Protein AF-H0ELC1-F1 (afdb_monomer_lite)

Sequence (250 aa):
MDPLQRGLLECSYRALENAGIPLENAAGTNTAVYVGSFSDDYKALFHKDPESAGQYSGSGVAPNMNANRISWALNLTGTSFNLDTACSSSLVALHLACRGLIAHDSKMSGDSRDWVKSGWQNASQRAQEQLIRDTYRGAGLTPDLTRYVEAHGTGTPVGDPIEAGALGAVFKEYRSEHEPLFIGSIKANVGHLEGASGIAGVIKSILILEKGIIPPNAGFERVNPNIDEKGLNLKVGRNRPERKDLKYLK

Radius of gyration: 20.33 Å; chains: 1; bounding box: 60×36×54 Å

Organism: Glarea lozoyensis (strain ATCC 74030 / MF5533) (NCBI:txid1104152)

Secondary structure (DSSP, 8-state):
--HHHHHHHHHHHHHHHHTT--HHHHTTS---EEEE----HHHHHHTT-GGG--TTHHHHH-THHHHHHHHHHTT--S-EEEE--GGGHHHHHHHHHHHHHHTT-TT----TTSS-----SS--HHHHHHHHHHHHHHHT--GGG--EEE------TTHHHHHHHHHHHHHGGG--SSSPEEEE-THHHH---GGGHHHHHHHHHHHHHHHTEEPPPTT--S--TT--TTTTTEEE--SS-EE---GGG-

pLDDT: mean 88.05, std 14.84, range [31.41, 98.12]

Foldseek 3Di:
DDPLLVVLLVVLVVVCVVVVHDLVNQAPEQDEFEAFDDDQVVVVVCVVCVVPDDPCNCLVRPQLNSFVVNCVVSNHDFHTGYDYPKLCRQVVSVVVNVVCVVVVHSHPPDPPVVVDPDPDDDLALVVLLVVVVVVCVVVVHALLLQQEDADPCQVDLRNVLSRLSSLLVRCVVNAALVRAREYEYCCLPVNRPIRCRVVVSVVLVVVCLVVQKDAARPPDDDDNPSHPCRSSSYHYGHDDIDRHCSVPPD

InterPro domains:
  IPR014030 Beta-ketoacyl synthase-like, N-terminal domain [PF00109] (1-108)
  IPR014031 Beta-ketoacyl synthase, C-terminal domain [PF02801] (117-220)
  IPR016039 Thiolase-like [G3DSA:3.40.47.10] (1-108)
  IPR016039 Thiolase-like [G3DSA:3.40.47.10] (110-248)
  IPR016039 Thiolase-like [SSF53901] (1-105)
  IPR016039 Thiolase-like [SSF53901] (112-241)
  IPR018201 Beta-ketoacyl synthase, active site [PS00606] (78-94)
  IPR020841 Polyketide synthase, beta-ketoacyl synthase domain [PS52004] (1-250)
  IPR020841 Polyketide synthase, beta-ketoacyl synthase domain [SM00825] (1-248)
  IPR050091 Polyketide and Nonribosomal Peptide Biosynthesis Enzymes [PTHR43775] (124-236)

Structure (mmCIF, N/CA/C/O backbone):
data_AF-H0ELC1-F1
#
_entry.id   AF-H0ELC1-F1
#
loop_
_atom_site.group_PDB
_atom_site.id
_atom_site.type_symbol
_atom_site.label_atom_id
_atom_site.label_alt_id
_atom_site.label_comp_id
_atom_site.label_asym_id
_atom_site.label_entity_id
_atom_site.label_seq_id
_atom_site.pdbx_PDB_ins_code
_atom_site.Cartn_x
_atom_site.Cartn_y
_atom_site.Cartn_z
_atom_site.occupancy
_atom_site.B_iso_or_equiv
_atom_site.auth_seq_id
_atom_site.auth_comp_id
_atom_site.auth_asym_id
_atom_site.auth_atom_id
_atom_site.pdbx_PDB_model_num
ATOM 1 N N . MET A 1 1 ? 25.075 -7.092 -10.858 1.00 89.31 1 MET A N 1
ATOM 2 C CA . MET A 1 1 ? 23.672 -6.660 -11.037 1.00 89.31 1 MET A CA 1
ATOM 3 C C . MET A 1 1 ? 23.031 -6.652 -9.671 1.00 89.31 1 MET A C 1
ATOM 5 O O . MET A 1 1 ? 23.144 -7.650 -8.960 1.00 89.31 1 MET A O 1
ATOM 9 N N . ASP A 1 2 ? 22.406 -5.538 -9.324 1.00 92.25 2 ASP A N 1
ATOM 10 C CA . ASP A 1 2 ? 21.705 -5.337 -8.068 1.00 92.25 2 ASP A CA 1
ATOM 11 C C . ASP A 1 2 ? 20.721 -6.497 -7.811 1.00 92.25 2 ASP A C 1
ATOM 13 O O . ASP A 1 2 ? 19.963 -6.871 -8.717 1.00 92.25 2 ASP A O 1
ATOM 17 N N . PRO A 1 3 ? 20.760 -7.141 -6.628 1.00 93.50 3 PRO A N 1
ATOM 18 C CA . PRO A 1 3 ? 19.738 -8.099 -6.216 1.00 93.50 3 PRO A CA 1
ATOM 19 C C . PRO A 1 3 ? 18.297 -7.602 -6.416 1.00 93.50 3 PRO A C 1
ATOM 21 O O . PRO A 1 3 ? 17.457 -8.397 -6.836 1.00 93.50 3 PRO A O 1
ATOM 24 N N . LEU A 1 4 ? 18.021 -6.310 -6.205 1.00 93.50 4 LEU A N 1
ATOM 25 C CA . LEU A 1 4 ? 16.705 -5.707 -6.425 1.00 93.50 4 LEU A CA 1
ATOM 26 C C . LEU A 1 4 ? 16.254 -5.857 -7.883 1.00 93.50 4 LEU A C 1
ATOM 28 O O . LEU A 1 4 ? 15.144 -6.314 -8.136 1.00 93.50 4 LEU A O 1
ATOM 32 N N . GLN A 1 5 ? 17.129 -5.552 -8.846 1.00 95.06 5 GLN A N 1
ATOM 33 C CA . GLN A 1 5 ? 16.821 -5.683 -10.277 1.00 95.06 5 GLN A CA 1
ATOM 34 C C . GLN A 1 5 ? 16.493 -7.131 -10.662 1.00 95.06 5 GLN A C 1
ATOM 36 O O . GLN A 1 5 ? 15.598 -7.370 -11.470 1.00 95.06 5 GLN A O 1
ATOM 41 N N . ARG A 1 6 ? 17.194 -8.107 -10.070 1.00 95.94 6 ARG A N 1
ATOM 42 C CA . ARG A 1 6 ? 16.933 -9.538 -10.299 1.00 95.94 6 ARG A CA 1
ATOM 43 C C . ARG A 1 6 ? 15.585 -9.964 -9.725 1.00 95.94 6 ARG A C 1
ATOM 45 O O . ARG A 1 6 ? 14.806 -10.596 -10.431 1.00 95.94 6 ARG A O 1
ATOM 52 N N . GLY A 1 7 ? 15.302 -9.571 -8.482 1.00 96.12 7 GLY A N 1
ATOM 53 C CA . GLY A 1 7 ? 14.025 -9.861 -7.830 1.00 96.12 7 GLY A CA 1
ATOM 54 C C . GLY A 1 7 ? 12.844 -9.223 -8.560 1.00 96.12 7 GLY A C 1
ATOM 55 O O . GLY A 1 7 ? 11.816 -9.865 -8.736 1.00 96.12 7 GLY A O 1
ATOM 56 N N . LEU A 1 8 ? 13.004 -7.994 -9.053 1.00 96.44 8 LEU A N 1
ATOM 57 C CA . LEU A 1 8 ? 11.991 -7.308 -9.854 1.00 96.44 8 LEU A CA 1
ATOM 58 C C . LEU A 1 8 ? 11.675 -8.056 -11.155 1.00 96.44 8 LEU A C 1
ATOM 60 O O . LEU A 1 8 ? 10.504 -8.273 -11.444 1.00 96.44 8 LEU A O 1
ATOM 64 N N . LEU A 1 9 ? 12.689 -8.509 -11.898 1.00 97.69 9 LEU A N 1
ATOM 65 C CA . LEU A 1 9 ? 12.486 -9.303 -13.116 1.00 97.69 9 LEU A CA 1
ATOM 66 C C . LEU A 1 9 ? 11.704 -10.594 -12.840 1.00 97.69 9 LEU A C 1
ATOM 68 O O . LEU A 1 9 ? 10.732 -10.892 -13.535 1.00 97.69 9 LEU A O 1
ATOM 72 N N . GLU A 1 10 ? 12.103 -11.338 -11.809 1.00 98.06 10 GLU A N 1
ATOM 73 C CA . GLU A 1 10 ? 11.443 -12.586 -11.423 1.00 98.06 10 GLU A CA 1
ATOM 74 C C . GLU A 1 10 ? 9.999 -12.349 -10.956 1.00 98.06 10 GLU A C 1
ATOM 76 O O . GLU A 1 10 ? 9.078 -13.045 -11.389 1.00 98.06 10 GLU A O 1
ATOM 81 N N . CYS A 1 11 ? 9.776 -11.335 -10.117 1.00 97.31 11 CYS A N 1
ATOM 82 C CA . CYS A 1 11 ? 8.448 -10.977 -9.630 1.00 97.31 11 CYS A CA 1
ATOM 83 C C . CYS A 1 11 ? 7.530 -10.488 -10.755 1.00 97.31 11 CYS A C 1
ATOM 85 O O . CYS A 1 11 ? 6.363 -10.870 -10.777 1.00 97.31 11 CYS A O 1
ATOM 87 N N . SER A 1 12 ? 8.029 -9.684 -11.698 1.00 97.25 12 SER A N 1
ATOM 88 C CA . SER A 1 12 ? 7.241 -9.215 -12.844 1.00 97.25 12 SER A CA 1
ATOM 89 C C . SER A 1 12 ? 6.829 -10.361 -13.764 1.00 97.25 12 SER A C 1
ATOM 91 O O . SER A 1 12 ? 5.672 -10.413 -14.175 1.00 97.25 12 SER A O 1
ATOM 93 N N . TYR A 1 13 ? 7.733 -11.308 -14.032 1.00 97.12 13 TYR A N 1
ATOM 94 C CA . TYR A 1 13 ? 7.398 -12.522 -14.779 1.00 97.12 13 TYR A CA 1
ATOM 95 C C . TYR A 1 13 ? 6.291 -13.318 -14.072 1.00 97.12 13 TYR A C 1
ATOM 97 O O . TYR A 1 13 ? 5.243 -13.586 -14.659 1.00 97.12 13 TYR A O 1
ATOM 105 N N . ARG A 1 14 ? 6.475 -13.618 -12.777 1.00 97.75 14 ARG A N 1
ATOM 106 C CA . ARG A 1 14 ? 5.489 -14.367 -11.980 1.00 97.75 14 ARG A CA 1
ATOM 107 C C . ARG A 1 14 ? 4.152 -13.635 -11.864 1.00 97.75 14 ARG A C 1
ATOM 109 O O . ARG A 1 14 ? 3.115 -14.277 -11.760 1.00 97.75 14 ARG A O 1
ATOM 116 N N . ALA A 1 15 ? 4.154 -12.302 -11.861 1.00 96.69 15 ALA A N 1
ATOM 117 C CA . ALA A 1 15 ? 2.928 -11.512 -11.827 1.00 96.69 15 ALA A CA 1
ATOM 118 C C . ALA A 1 15 ? 2.102 -11.685 -13.112 1.00 96.69 15 ALA A C 1
ATOM 120 O O . ALA A 1 15 ? 0.889 -11.862 -13.017 1.00 96.69 15 ALA A O 1
ATOM 121 N N . LEU A 1 16 ? 2.742 -11.692 -14.288 1.00 96.19 16 LEU A N 1
ATOM 122 C CA . LEU A 1 16 ? 2.062 -11.983 -15.557 1.00 96.19 16 LEU A CA 1
ATOM 123 C C . LEU A 1 16 ? 1.555 -13.429 -15.609 1.00 96.19 16 LEU A C 1
ATOM 125 O O . LEU A 1 16 ? 0.409 -13.660 -15.992 1.00 96.19 16 LEU A O 1
ATOM 129 N N . GLU A 1 17 ? 2.369 -14.383 -15.152 1.00 96.94 17 GLU A N 1
ATOM 130 C CA . GLU A 1 17 ? 1.989 -15.797 -15.075 1.00 96.94 17 GLU A CA 1
ATOM 131 C C . GLU A 1 17 ? 0.769 -16.008 -14.163 1.00 96.94 17 GLU A C 1
ATOM 133 O O . GLU A 1 17 ? -0.218 -16.614 -14.578 1.00 96.94 17 GLU A O 1
ATOM 138 N N . ASN A 1 18 ? 0.776 -15.425 -12.958 1.00 96.94 18 ASN A N 1
ATOM 139 C CA . ASN A 1 18 ? -0.355 -15.477 -12.025 1.00 96.94 18 ASN A CA 1
ATOM 140 C C . ASN A 1 18 ? -1.612 -14.780 -12.570 1.00 96.94 18 ASN A C 1
ATOM 142 O O . ASN A 1 18 ? -2.725 -15.163 -12.212 1.00 96.94 18 ASN A O 1
ATOM 146 N N . ALA A 1 19 ? -1.451 -13.769 -13.429 1.00 97.00 19 ALA A N 1
ATOM 147 C CA . ALA A 1 19 ? -2.559 -13.115 -14.121 1.00 97.00 19 ALA A CA 1
ATOM 148 C C . ALA A 1 19 ? -3.088 -13.928 -15.320 1.00 97.00 19 ALA A C 1
ATOM 150 O O . ALA A 1 19 ? -4.080 -13.532 -15.930 1.00 97.00 19 ALA A O 1
ATOM 151 N N . GLY A 1 20 ? -2.441 -15.046 -15.674 1.00 97.31 20 GLY A N 1
ATOM 152 C CA . GLY A 1 20 ? -2.786 -15.846 -16.847 1.00 97.31 20 GLY A CA 1
ATOM 153 C C . GLY A 1 20 ? -2.499 -15.129 -18.169 1.00 97.31 20 GLY A C 1
ATOM 154 O O . GLY A 1 20 ? -3.185 -15.390 -19.155 1.00 97.31 20 GLY A O 1
ATOM 155 N N . ILE A 1 21 ? -1.528 -14.208 -18.191 1.00 96.94 21 ILE A N 1
ATOM 156 C CA . ILE A 1 21 ? -1.139 -13.433 -19.376 1.00 96.94 21 ILE A CA 1
ATOM 157 C C . ILE A 1 21 ? 0.119 -14.070 -19.987 1.00 96.94 21 ILE A C 1
ATOM 159 O O . ILE A 1 21 ? 1.198 -13.950 -19.402 1.00 96.94 21 ILE A O 1
ATOM 163 N N . PRO A 1 22 ? 0.019 -14.719 -21.164 1.00 95.38 22 PRO A N 1
ATOM 164 C CA . PRO A 1 22 ? 1.186 -15.231 -21.875 1.00 95.38 22 PRO A CA 1
ATOM 165 C C . PRO A 1 22 ? 2.152 -14.103 -22.254 1.00 95.38 22 PRO A C 1
ATOM 167 O O . PRO A 1 22 ? 1.721 -12.996 -22.594 1.00 95.38 22 PRO A O 1
ATOM 170 N N . LEU A 1 23 ? 3.460 -14.370 -22.229 1.00 93.62 23 LEU A N 1
ATOM 171 C CA . LEU A 1 23 ? 4.471 -13.344 -22.510 1.00 93.62 23 LEU A CA 1
ATOM 172 C C . LEU A 1 23 ? 4.349 -12.777 -23.927 1.00 93.62 23 LEU A C 1
ATOM 174 O O . LEU A 1 23 ? 4.535 -11.579 -24.127 1.00 93.62 23 LEU A O 1
ATOM 178 N N . GLU A 1 24 ? 3.987 -13.612 -24.897 1.00 95.25 24 GLU A N 1
ATOM 179 C CA . GLU A 1 24 ? 3.732 -13.214 -26.280 1.00 95.25 24 GLU A CA 1
ATOM 180 C C . GLU A 1 24 ? 2.587 -12.200 -26.409 1.00 95.25 24 GLU A C 1
ATOM 182 O O . GLU A 1 24 ? 2.615 -11.371 -27.315 1.00 95.25 24 GLU A O 1
ATOM 187 N N . ASN A 1 25 ? 1.625 -12.215 -25.478 1.00 95.44 25 ASN A N 1
ATOM 188 C CA . ASN A 1 25 ? 0.515 -11.264 -25.455 1.00 95.44 25 ASN A CA 1
ATOM 189 C C . ASN A 1 25 ? 0.901 -9.941 -24.784 1.00 95.44 25 ASN A C 1
ATOM 191 O O . ASN A 1 25 ? 0.278 -8.919 -25.057 1.00 95.44 25 ASN A O 1
ATOM 195 N N . ALA A 1 26 ? 1.896 -9.951 -23.894 1.00 94.19 26 ALA A N 1
ATOM 196 C CA . ALA A 1 26 ? 2.419 -8.741 -23.263 1.00 94.19 26 ALA A CA 1
ATOM 197 C C . ALA A 1 26 ? 3.464 -8.040 -24.149 1.00 94.19 26 ALA A C 1
ATOM 199 O O . ALA A 1 26 ? 3.550 -6.809 -24.163 1.00 94.19 26 ALA A O 1
ATOM 200 N N . ALA A 1 27 ? 4.241 -8.808 -24.912 1.00 96.81 27 ALA A N 1
ATOM 201 C CA . ALA A 1 27 ? 5.295 -8.298 -25.774 1.00 96.81 27 ALA A CA 1
ATOM 202 C C . ALA A 1 27 ? 4.757 -7.341 -26.857 1.00 96.81 27 ALA A C 1
ATOM 204 O O . ALA A 1 27 ? 3.758 -7.598 -27.521 1.00 96.81 27 ALA A O 1
ATOM 205 N N . GLY A 1 28 ? 5.440 -6.216 -27.051 1.00 96.12 28 GLY A N 1
ATOM 206 C CA . GLY A 1 28 ? 5.090 -5.160 -28.002 1.00 96.12 28 GLY A CA 1
ATOM 207 C C . GLY A 1 28 ? 3.923 -4.268 -27.568 1.00 96.12 28 GLY A C 1
ATOM 208 O O . GLY A 1 28 ? 3.624 -3.287 -28.248 1.00 96.12 28 GLY A O 1
ATOM 209 N N . THR A 1 29 ? 3.265 -4.561 -26.444 1.00 95.88 29 THR A N 1
ATOM 210 C CA . THR A 1 29 ? 2.123 -3.768 -25.971 1.00 95.88 29 THR A CA 1
ATOM 211 C C . THR A 1 29 ? 2.557 -2.449 -25.336 1.00 95.88 29 THR A C 1
ATOM 213 O O . THR A 1 29 ? 3.685 -2.298 -24.854 1.00 95.88 29 THR A O 1
ATOM 216 N N . ASN A 1 30 ? 1.635 -1.484 -25.278 1.00 94.19 30 ASN A N 1
ATOM 217 C CA . ASN A 1 30 ? 1.808 -0.210 -24.567 1.00 94.19 30 ASN A CA 1
ATOM 218 C C . ASN A 1 30 ? 1.622 -0.372 -23.041 1.00 94.19 30 ASN A C 1
ATOM 220 O O . ASN A 1 30 ? 0.892 0.388 -22.398 1.00 94.19 30 ASN A O 1
ATOM 224 N N . THR A 1 31 ? 2.240 -1.404 -22.467 1.00 95.25 31 THR A N 1
ATOM 225 C CA . THR A 1 31 ? 2.234 -1.663 -21.025 1.00 95.25 31 THR A CA 1
ATOM 226 C C . THR A 1 31 ? 3.311 -0.815 -20.360 1.00 95.25 31 THR A C 1
ATOM 228 O O . THR A 1 31 ? 4.471 -0.852 -20.768 1.00 95.25 31 THR A O 1
ATOM 231 N N . ALA A 1 32 ? 2.924 -0.035 -19.354 1.00 95.62 32 ALA A N 1
ATOM 232 C CA . ALA A 1 32 ? 3.837 0.790 -18.571 1.00 95.62 32 ALA A CA 1
ATOM 233 C C . ALA A 1 32 ? 4.382 0.033 -17.347 1.00 95.62 32 ALA A C 1
ATOM 235 O O . ALA A 1 32 ? 3.706 -0.824 -16.777 1.00 95.62 32 ALA A O 1
ATOM 236 N N . VAL A 1 33 ? 5.594 0.387 -16.921 1.00 96.81 33 VAL A N 1
ATOM 237 C CA . VAL A 1 33 ? 6.288 -0.156 -15.752 1.00 96.81 33 VAL A CA 1
ATOM 238 C C . VAL A 1 33 ? 6.625 0.978 -14.786 1.00 96.81 33 VAL A C 1
ATOM 240 O O . VAL A 1 33 ? 7.450 1.848 -15.071 1.00 96.81 33 VAL A O 1
ATOM 243 N N . TYR A 1 34 ? 6.010 0.927 -13.608 1.00 96.06 34 TYR A N 1
ATOM 244 C CA . TYR A 1 34 ? 6.216 1.875 -12.518 1.00 96.06 34 TYR A CA 1
ATOM 245 C C . TYR A 1 34 ? 6.851 1.150 -11.334 1.00 96.06 34 TYR A C 1
ATOM 247 O O . TYR A 1 34 ? 6.219 0.281 -10.733 1.00 96.06 34 TYR A O 1
ATOM 255 N N . VAL A 1 35 ? 8.092 1.499 -10.988 1.00 95.94 35 VAL A N 1
ATOM 256 C CA . VAL A 1 35 ? 8.792 0.900 -9.841 1.00 95.94 35 VAL A CA 1
ATOM 257 C C . VAL A 1 35 ? 8.997 1.946 -8.754 1.00 95.94 35 VAL A C 1
ATOM 259 O O . VAL A 1 35 ? 9.608 2.984 -8.986 1.00 95.94 35 VAL A O 1
ATOM 262 N N . GLY A 1 36 ? 8.489 1.657 -7.557 1.00 94.06 36 GLY A N 1
ATOM 263 C CA . GLY A 1 36 ? 8.787 2.420 -6.350 1.00 94.06 36 GLY A CA 1
ATOM 264 C C . GLY A 1 36 ? 9.876 1.731 -5.535 1.00 94.06 36 GLY A C 1
ATOM 265 O O . GLY A 1 36 ? 9.623 0.672 -4.962 1.00 94.06 36 GLY A O 1
ATOM 266 N N . SER A 1 37 ? 11.062 2.329 -5.455 1.00 89.12 37 SER A N 1
ATOM 267 C CA . SER A 1 37 ? 12.198 1.799 -4.690 1.00 89.12 37 SER A CA 1
ATOM 268 C C . SER A 1 37 ? 12.958 2.931 -4.004 1.00 89.12 37 SER A C 1
ATOM 270 O O . SER A 1 37 ? 13.098 4.002 -4.581 1.00 89.12 37 SER A O 1
ATOM 272 N N . PHE A 1 38 ? 13.478 2.672 -2.806 1.00 78.50 38 PHE A N 1
ATOM 273 C CA . PHE A 1 38 ? 14.107 3.688 -1.947 1.00 78.50 38 PHE A CA 1
ATOM 274 C C . PHE A 1 38 ? 15.485 3.254 -1.392 1.00 78.50 38 PHE A C 1
ATOM 276 O O . PHE A 1 38 ? 16.103 3.974 -0.620 1.00 78.50 38 PHE A O 1
ATOM 283 N N . SER A 1 39 ? 16.023 2.105 -1.807 1.00 76.62 39 SER A N 1
ATOM 284 C CA . SER A 1 39 ? 17.306 1.594 -1.309 1.00 76.62 39 SER A CA 1
ATOM 285 C C . SER A 1 39 ? 18.394 1.580 -2.385 1.00 76.62 39 SER A C 1
ATOM 287 O O . SER A 1 39 ? 18.148 1.193 -3.525 1.00 76.62 39 SER A O 1
ATOM 289 N N . ASP A 1 40 ? 19.608 1.979 -1.990 1.00 81.19 40 ASP A N 1
ATOM 290 C CA . ASP A 1 40 ? 20.810 2.077 -2.840 1.00 81.19 40 ASP A CA 1
ATOM 291 C C . ASP A 1 40 ? 22.015 1.327 -2.207 1.00 81.19 40 ASP A C 1
ATOM 293 O O . ASP A 1 40 ? 23.176 1.551 -2.558 1.00 81.19 40 ASP A O 1
ATOM 297 N N . ASP A 1 41 ? 21.771 0.409 -1.263 1.00 86.06 41 ASP A N 1
ATOM 298 C CA . ASP A 1 41 ? 22.825 -0.255 -0.473 1.00 86.06 41 ASP A CA 1
ATOM 299 C C . ASP A 1 41 ? 23.834 -1.016 -1.335 1.00 86.06 41 ASP A C 1
ATOM 301 O O . ASP A 1 41 ? 25.045 -0.960 -1.102 1.00 86.06 41 ASP A O 1
ATOM 305 N N . TYR A 1 42 ? 23.356 -1.711 -2.369 1.00 88.81 42 TYR A N 1
ATOM 306 C CA . TYR A 1 42 ? 24.230 -2.462 -3.265 1.00 88.81 42 TYR A CA 1
ATOM 307 C C . TYR A 1 42 ? 25.148 -1.532 -4.067 1.00 88.81 42 TYR A C 1
ATOM 309 O O . TYR A 1 42 ? 26.323 -1.841 -4.267 1.00 88.81 42 TYR A O 1
ATOM 317 N N . LYS A 1 43 ? 24.650 -0.354 -4.458 1.00 86.62 43 LYS A N 1
ATOM 318 C CA . LYS A 1 43 ? 25.452 0.700 -5.084 1.00 86.62 43 LYS A CA 1
ATOM 319 C C . LYS A 1 43 ? 26.494 1.256 -4.109 1.00 86.62 43 LYS A C 1
ATOM 321 O O . LYS A 1 43 ? 27.647 1.435 -4.494 1.00 86.62 43 LYS A O 1
ATOM 326 N N . ALA A 1 44 ? 26.128 1.477 -2.846 1.00 86.94 44 ALA A N 1
ATOM 327 C CA . ALA A 1 44 ? 27.065 1.929 -1.817 1.00 86.94 44 ALA A CA 1
ATOM 328 C C . ALA A 1 44 ? 28.184 0.905 -1.554 1.00 86.94 44 ALA A C 1
ATOM 330 O O . ALA A 1 44 ? 29.348 1.287 -1.434 1.00 86.94 44 ALA A O 1
ATOM 331 N N . LEU A 1 45 ? 27.858 -0.391 -1.509 1.00 86.25 45 LEU A N 1
ATOM 332 C CA . LEU A 1 45 ? 28.848 -1.470 -1.415 1.00 86.25 45 LEU A CA 1
ATOM 333 C C . LEU A 1 45 ? 29.753 -1.513 -2.644 1.00 86.25 45 LEU A C 1
ATOM 335 O O . LEU A 1 45 ? 30.967 -1.624 -2.505 1.00 86.25 45 LEU A O 1
ATOM 339 N N . PHE A 1 46 ? 29.169 -1.373 -3.830 1.00 80.81 46 PHE A N 1
ATOM 340 C CA . PHE A 1 46 ? 29.900 -1.359 -5.087 1.00 80.81 46 PHE A CA 1
ATOM 341 C C . PHE A 1 46 ? 30.920 -0.205 -5.158 1.00 80.81 46 PHE A C 1
ATOM 343 O O . PHE A 1 46 ? 32.045 -0.395 -5.607 1.00 80.81 46 PHE A O 1
ATOM 350 N N . HIS A 1 47 ? 30.582 0.977 -4.634 1.00 82.44 47 HIS A N 1
ATOM 351 C CA . HIS A 1 47 ? 31.509 2.112 -4.575 1.00 82.44 47 HIS A CA 1
ATOM 352 C C . HIS A 1 47 ? 32.688 1.933 -3.604 1.00 82.44 47 HIS A C 1
ATOM 354 O O . HIS A 1 47 ? 33.640 2.709 -3.683 1.00 82.44 47 HIS A O 1
ATOM 360 N N . LYS A 1 48 ? 32.661 0.939 -2.705 1.00 84.94 48 LYS A N 1
ATOM 361 C CA . LYS A 1 48 ? 33.794 0.650 -1.806 1.00 84.94 48 LYS A CA 1
ATOM 362 C C . LYS A 1 48 ? 34.952 -0.067 -2.500 1.00 84.94 48 LYS A C 1
ATOM 364 O O . LYS A 1 48 ? 36.052 -0.048 -1.960 1.00 84.94 48 LYS A O 1
ATOM 369 N N . ASP A 1 49 ? 34.722 -0.653 -3.672 1.00 82.25 49 ASP A N 1
ATOM 370 C CA . ASP A 1 49 ? 35.757 -1.287 -4.492 1.00 82.25 49 ASP A CA 1
ATOM 371 C C . ASP A 1 49 ? 35.628 -0.825 -5.958 1.00 82.25 49 ASP A C 1
ATOM 373 O O . ASP A 1 49 ? 35.097 -1.547 -6.806 1.00 82.25 49 ASP A O 1
ATOM 377 N N . PRO A 1 50 ? 36.071 0.406 -6.282 1.00 70.06 50 PRO A N 1
ATOM 378 C CA . PRO A 1 50 ? 35.944 0.962 -7.628 1.00 70.06 50 PRO A CA 1
ATOM 379 C C . PRO A 1 50 ? 36.750 0.196 -8.681 1.00 70.06 50 PRO A C 1
ATOM 381 O O . PRO A 1 50 ? 36.403 0.240 -9.859 1.00 70.06 50 PRO A O 1
ATOM 384 N N . GLU A 1 51 ? 37.816 -0.500 -8.280 1.00 75.12 51 GLU A N 1
ATOM 385 C CA . GLU A 1 51 ? 38.667 -1.271 -9.193 1.00 75.12 51 GLU A CA 1
ATOM 386 C C . GLU A 1 51 ? 37.973 -2.553 -9.675 1.00 75.12 51 GLU A C 1
ATOM 388 O O . GLU A 1 51 ? 38.234 -3.022 -10.783 1.00 75.12 51 GLU A O 1
ATOM 393 N N . SER A 1 52 ? 36.998 -3.060 -8.913 1.00 70.94 52 SER A N 1
ATOM 394 C CA . SER A 1 52 ? 36.108 -4.148 -9.339 1.00 70.94 52 SER A CA 1
ATOM 395 C C . SER A 1 52 ? 35.059 -3.733 -10.389 1.00 70.94 52 SER A C 1
ATOM 397 O O . SER A 1 52 ? 34.252 -4.558 -10.841 1.00 70.94 52 SER A O 1
ATOM 399 N N . ALA A 1 53 ? 35.042 -2.461 -10.812 1.00 73.50 53 ALA A N 1
ATOM 400 C CA . ALA A 1 53 ? 34.033 -1.941 -11.720 1.00 73.50 53 ALA A CA 1
ATOM 401 C C . ALA A 1 53 ? 34.228 -2.378 -13.180 1.00 73.50 53 ALA A C 1
ATOM 403 O O . ALA A 1 53 ? 34.883 -1.716 -13.980 1.00 73.50 53 ALA A O 1
ATOM 404 N N . GLY A 1 54 ? 33.576 -3.481 -13.552 1.00 78.88 54 GLY A N 1
ATOM 405 C CA . GLY A 1 54 ? 33.497 -3.950 -14.936 1.00 78.88 54 GLY A CA 1
ATOM 406 C C . GLY A 1 54 ? 32.522 -3.170 -15.835 1.00 78.88 54 GLY A C 1
ATOM 407 O O . GLY A 1 54 ? 31.765 -2.300 -15.404 1.00 78.88 54 GLY A O 1
ATOM 408 N N . GLN A 1 55 ? 32.475 -3.558 -17.114 1.00 85.62 55 GLN A N 1
ATOM 409 C CA . GLN A 1 55 ? 31.655 -2.930 -18.166 1.00 85.62 55 GLN A CA 1
ATOM 410 C C . GLN A 1 55 ? 30.157 -2.807 -17.821 1.00 85.62 55 GLN A C 1
ATOM 412 O O . GLN A 1 55 ? 29.495 -1.854 -18.227 1.00 85.62 55 GLN A O 1
ATOM 417 N N . TYR A 1 56 ? 29.601 -3.759 -17.068 1.00 86.50 56 TYR A N 1
ATOM 418 C CA . TYR A 1 56 ? 28.169 -3.792 -16.749 1.00 86.50 56 TYR A CA 1
ATOM 419 C C . TYR A 1 56 ? 27.786 -2.999 -15.504 1.00 86.50 56 TYR A C 1
ATOM 421 O O . TYR A 1 56 ? 26.593 -2.870 -15.220 1.00 86.50 56 TYR A O 1
ATOM 429 N N . SER A 1 57 ? 28.759 -2.459 -14.775 1.00 85.31 57 SER A N 1
ATOM 430 C CA . SER A 1 57 ? 28.548 -1.881 -13.452 1.00 85.31 57 SER A CA 1
ATOM 431 C C . SER A 1 57 ? 27.586 -0.703 -13.444 1.00 85.31 57 SER A C 1
ATOM 433 O O . SER A 1 57 ? 26.684 -0.681 -12.612 1.00 85.31 57 SER A O 1
ATOM 435 N N . GLY A 1 58 ? 27.675 0.200 -14.427 1.00 85.62 58 GLY A N 1
ATOM 436 C CA . GLY A 1 58 ? 26.743 1.327 -14.546 1.00 85.62 58 GLY A CA 1
ATOM 437 C C . GLY A 1 58 ? 25.289 0.858 -14.645 1.00 85.62 58 GLY A C 1
ATOM 438 O O . GLY A 1 58 ? 24.456 1.192 -13.809 1.00 85.62 58 GLY A O 1
ATOM 439 N N . SER A 1 59 ? 24.994 -0.020 -15.607 1.00 90.31 59 SER A N 1
ATOM 440 C CA . SER A 1 59 ? 23.651 -0.603 -15.751 1.00 90.31 59 SER A CA 1
ATOM 441 C C . SER A 1 59 ? 23.268 -1.537 -14.594 1.00 90.31 59 SER A C 1
ATOM 443 O O . SER A 1 59 ? 22.096 -1.847 -14.392 1.00 90.31 59 SER A O 1
ATOM 445 N N . GLY A 1 60 ? 24.256 -2.056 -13.870 1.00 90.50 60 GLY A N 1
ATOM 446 C CA . GLY A 1 60 ? 24.082 -3.054 -12.829 1.00 90.50 60 GLY A CA 1
ATOM 447 C C . GLY A 1 60 ? 23.564 -2.485 -11.517 1.00 90.50 60 GLY A C 1
ATOM 448 O O . GLY A 1 60 ? 23.061 -3.280 -10.736 1.00 90.50 60 GLY A O 1
ATOM 449 N N . VAL A 1 61 ? 23.681 -1.173 -11.287 1.00 89.81 61 VAL A N 1
ATOM 450 C CA . VAL A 1 61 ? 23.280 -0.507 -10.030 1.00 89.81 61 VAL A CA 1
ATOM 451 C C . VAL A 1 61 ? 22.452 0.764 -10.243 1.00 89.81 61 VAL A C 1
ATOM 453 O O . VAL A 1 61 ? 22.011 1.377 -9.280 1.00 89.81 61 VAL A O 1
ATOM 456 N N . ALA A 1 62 ? 22.257 1.209 -11.488 1.00 90.06 62 ALA A N 1
ATOM 457 C CA . ALA A 1 62 ? 21.514 2.437 -11.753 1.00 90.06 62 ALA A CA 1
ATOM 458 C C . ALA A 1 62 ? 20.003 2.270 -11.455 1.00 90.06 62 ALA A C 1
ATOM 460 O O . ALA A 1 62 ? 19.391 1.341 -11.989 1.00 90.06 62 ALA A O 1
ATOM 461 N N . PRO A 1 63 ? 19.367 3.172 -10.677 1.00 89.44 63 PRO A N 1
ATOM 462 C CA . PRO A 1 63 ? 17.961 3.029 -10.273 1.00 89.44 63 PRO A CA 1
ATOM 463 C C . PRO A 1 63 ? 16.957 2.976 -11.431 1.00 89.44 63 PRO A C 1
ATOM 465 O O . PRO A 1 63 ? 15.979 2.237 -11.385 1.00 89.44 63 PRO A O 1
ATOM 468 N N . ASN A 1 64 ? 17.205 3.702 -12.525 1.00 91.00 64 ASN A N 1
ATOM 469 C CA . ASN A 1 64 ? 16.356 3.651 -13.723 1.00 91.00 64 ASN A CA 1
ATOM 470 C C . ASN A 1 64 ? 16.311 2.250 -14.363 1.00 91.00 64 ASN A C 1
ATOM 472 O O . ASN A 1 64 ? 15.349 1.913 -15.053 1.00 91.00 64 ASN A O 1
ATOM 476 N N . MET A 1 65 ? 17.322 1.413 -14.116 1.00 94.50 65 MET A N 1
ATOM 477 C CA . MET A 1 65 ? 17.360 0.042 -14.619 1.00 94.50 65 MET A CA 1
ATOM 478 C C . MET A 1 65 ? 16.380 -0.882 -13.892 1.00 94.50 65 MET A C 1
ATOM 480 O O . MET A 1 65 ? 16.048 -1.925 -14.449 1.00 94.50 65 MET A O 1
ATOM 484 N N . ASN A 1 66 ? 15.859 -0.501 -12.721 1.00 94.50 66 ASN A N 1
ATOM 485 C CA . ASN A 1 66 ? 14.827 -1.268 -12.018 1.00 94.50 66 ASN A CA 1
ATOM 486 C C . ASN A 1 66 ? 13.571 -1.442 -12.885 1.00 94.50 66 ASN A C 1
ATOM 488 O O . ASN A 1 66 ? 13.100 -2.560 -13.063 1.00 94.50 66 ASN A O 1
ATOM 492 N N . ALA A 1 67 ? 13.074 -0.352 -13.480 1.00 95.88 67 ALA A N 1
ATOM 493 C CA . ALA A 1 67 ? 11.940 -0.392 -14.404 1.00 95.88 67 ALA A CA 1
ATOM 494 C C . ALA A 1 67 ? 12.373 -0.800 -15.822 1.00 95.88 67 ALA A C 1
ATOM 496 O O . ALA A 1 67 ? 11.779 -1.687 -16.433 1.00 95.88 67 ALA A O 1
ATOM 497 N N . ASN A 1 68 ? 13.459 -0.209 -16.337 1.00 96.31 68 ASN A N 1
ATOM 498 C CA . ASN A 1 68 ? 13.844 -0.385 -17.741 1.00 96.31 68 ASN A CA 1
ATOM 499 C C . ASN A 1 68 ? 14.250 -1.819 -18.087 1.00 96.31 68 ASN A C 1
ATOM 501 O O . ASN A 1 68 ? 14.044 -2.240 -19.222 1.00 96.31 68 ASN A O 1
ATOM 505 N N . ARG A 1 69 ? 14.799 -2.588 -17.136 1.00 96.88 69 ARG A N 1
ATOM 506 C CA . ARG A 1 69 ? 15.094 -4.006 -17.381 1.00 96.88 69 ARG A CA 1
ATOM 507 C C . ARG A 1 69 ? 13.833 -4.840 -17.527 1.00 96.88 69 ARG A C 1
ATOM 509 O O . ARG A 1 69 ? 13.841 -5.727 -18.369 1.00 96.88 69 ARG A O 1
ATOM 516 N N . ILE A 1 70 ? 12.781 -4.559 -16.757 1.00 97.69 70 ILE A N 1
ATOM 517 C CA . ILE A 1 70 ? 11.491 -5.246 -16.898 1.00 97.69 70 ILE A CA 1
ATOM 518 C C . ILE A 1 70 ? 10.917 -4.947 -18.282 1.00 97.69 70 ILE A C 1
ATOM 520 O O . ILE A 1 70 ? 10.619 -5.873 -19.032 1.00 97.69 70 ILE A O 1
ATOM 524 N N . SER A 1 71 ? 10.837 -3.663 -18.643 1.00 97.56 71 SER A N 1
ATOM 525 C CA . SER A 1 71 ? 10.319 -3.230 -19.943 1.00 97.56 71 SER A CA 1
ATOM 526 C C . SER A 1 71 ? 11.099 -3.857 -21.095 1.00 97.56 71 SER A C 1
ATOM 528 O O . SER A 1 71 ? 10.508 -4.398 -22.021 1.00 97.56 71 SER A O 1
ATOM 530 N N . TRP A 1 72 ? 12.430 -3.871 -21.009 1.00 97.25 72 TRP A N 1
ATOM 531 C CA . TRP A 1 72 ? 13.273 -4.496 -22.023 1.00 97.25 72 TRP A CA 1
ATOM 532 C C . TRP A 1 72 ? 13.096 -6.022 -22.082 1.00 97.25 72 TRP A C 1
ATOM 534 O O . TRP A 1 72 ? 12.909 -6.569 -23.164 1.00 97.25 72 TRP A O 1
ATOM 544 N N . ALA A 1 73 ? 13.117 -6.712 -20.936 1.00 97.25 73 ALA A N 1
ATOM 545 C CA . ALA A 1 73 ? 13.050 -8.174 -20.876 1.00 97.25 73 ALA A CA 1
ATOM 546 C C . ALA A 1 73 ? 11.689 -8.734 -21.314 1.00 97.25 73 ALA A C 1
ATOM 548 O O . ALA A 1 73 ? 11.632 -9.820 -21.884 1.00 97.25 73 ALA A O 1
ATOM 549 N N . LEU A 1 74 ? 10.605 -7.997 -21.058 1.00 97.00 74 LEU A N 1
ATOM 550 C CA . LEU A 1 74 ? 9.235 -8.378 -21.412 1.00 97.00 74 LEU A CA 1
ATOM 551 C C . LEU A 1 74 ? 8.741 -7.691 -22.701 1.00 97.00 74 LEU A C 1
ATOM 553 O O . LEU A 1 74 ? 7.581 -7.844 -23.070 1.00 97.00 74 LEU A O 1
ATOM 557 N N . ASN A 1 75 ? 9.614 -6.943 -23.389 1.00 97.44 75 ASN A N 1
ATOM 558 C CA . ASN A 1 75 ? 9.307 -6.176 -24.600 1.00 97.44 75 ASN A CA 1
ATOM 559 C C . ASN A 1 75 ? 8.102 -5.220 -24.438 1.00 97.44 75 ASN A C 1
ATOM 561 O O . ASN A 1 75 ? 7.222 -5.161 -25.291 1.00 97.44 75 ASN A O 1
ATOM 565 N N . LEU A 1 76 ? 8.033 -4.477 -23.334 1.00 97.00 76 LEU A N 1
ATOM 566 C CA . LEU A 1 76 ? 6.957 -3.523 -23.047 1.00 97.00 76 LEU A CA 1
ATOM 567 C C . LEU A 1 76 ? 7.336 -2.128 -23.553 1.00 97.00 76 LEU A C 1
ATOM 569 O O . LEU A 1 76 ? 8.466 -1.676 -23.362 1.00 97.00 76 LEU A O 1
ATOM 573 N N . THR A 1 77 ? 6.388 -1.438 -24.190 1.00 95.69 77 THR A N 1
ATOM 574 C CA . THR A 1 77 ? 6.649 -0.172 -24.907 1.00 95.69 77 THR A CA 1
ATOM 575 C C . THR A 1 77 ? 6.061 1.071 -24.235 1.00 95.69 77 THR A C 1
ATOM 577 O O . THR A 1 77 ? 6.262 2.182 -24.729 1.00 95.69 77 THR A O 1
ATOM 580 N N . GLY A 1 78 ? 5.342 0.905 -23.120 1.00 93.56 78 GLY A N 1
ATOM 581 C CA . GLY A 1 78 ? 4.796 2.022 -22.348 1.00 93.56 78 GLY A CA 1
ATOM 582 C C . GLY A 1 78 ? 5.849 2.741 -21.500 1.00 93.56 78 GLY A C 1
ATOM 583 O O . GLY A 1 78 ? 7.033 2.396 -21.510 1.00 93.56 78 GLY A O 1
ATOM 584 N N . THR A 1 79 ? 5.415 3.750 -20.738 1.00 93.50 79 THR A N 1
ATOM 585 C CA . THR A 1 79 ? 6.285 4.482 -19.807 1.00 93.50 79 THR A CA 1
ATOM 586 C C . THR A 1 79 ? 6.983 3.518 -18.857 1.00 93.50 79 THR A C 1
ATOM 588 O O . THR A 1 79 ? 6.345 2.681 -18.233 1.00 93.50 79 THR A O 1
ATOM 591 N N . SER A 1 80 ? 8.292 3.677 -18.702 1.00 94.81 80 SER A N 1
ATOM 592 C CA . SER A 1 80 ? 9.119 2.859 -17.822 1.00 94.81 80 SER A CA 1
ATOM 593 C C . SER A 1 80 ? 9.914 3.778 -16.913 1.00 94.81 80 SER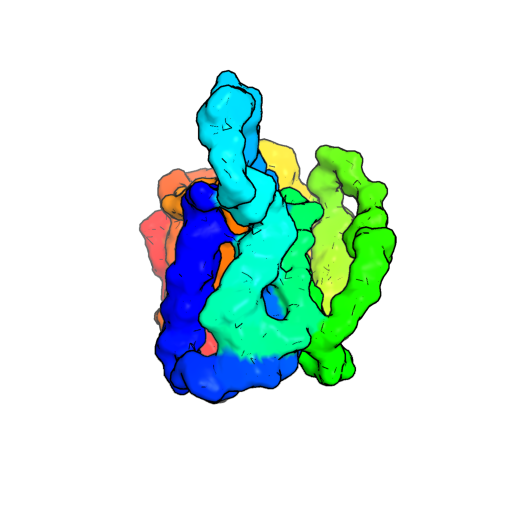 A C 1
ATOM 595 O O . SER A 1 80 ? 10.823 4.467 -17.380 1.00 94.81 80 SER A O 1
ATOM 597 N N . PHE A 1 81 ? 9.552 3.848 -15.632 1.00 90.38 81 PHE A N 1
ATOM 598 C CA . PHE A 1 81 ? 10.231 4.761 -14.720 1.00 90.38 81 PHE A CA 1
ATOM 599 C C . PHE A 1 81 ? 10.291 4.269 -13.273 1.00 90.38 81 PHE A C 1
ATOM 601 O O . PHE A 1 81 ? 9.414 3.559 -12.779 1.00 90.38 81 PHE A O 1
ATOM 608 N N . ASN A 1 82 ? 11.376 4.664 -12.607 1.00 92.25 82 ASN A N 1
ATOM 609 C CA . ASN A 1 82 ? 11.625 4.412 -11.196 1.00 92.25 82 ASN A CA 1
ATOM 610 C C . ASN A 1 82 ? 11.384 5.698 -10.398 1.00 92.25 82 ASN A C 1
ATOM 612 O O . ASN A 1 82 ? 11.825 6.766 -10.829 1.00 92.25 82 ASN A O 1
ATOM 616 N N . LEU A 1 83 ? 10.749 5.597 -9.233 1.00 92.19 83 LEU A N 1
ATOM 617 C CA . LEU A 1 83 ? 10.528 6.721 -8.327 1.00 92.19 83 LEU A CA 1
ATOM 618 C C . LEU A 1 83 ? 10.870 6.399 -6.884 1.00 92.19 83 LEU A C 1
ATOM 620 O O . LEU A 1 83 ? 10.795 5.250 -6.447 1.00 92.19 83 LEU A O 1
ATOM 624 N N . ASP A 1 84 ? 11.173 7.469 -6.161 1.00 92.06 84 ASP A N 1
ATOM 625 C CA . ASP A 1 84 ? 11.486 7.442 -4.748 1.00 92.06 84 ASP A CA 1
ATOM 626 C C . ASP A 1 84 ? 10.710 8.549 -4.022 1.00 92.06 84 ASP A C 1
ATOM 628 O O . ASP A 1 84 ? 10.968 9.743 -4.177 1.00 92.06 84 ASP A O 1
ATOM 632 N N . THR A 1 85 ? 9.728 8.124 -3.233 1.00 92.25 85 THR A N 1
ATOM 633 C CA . THR A 1 85 ? 9.021 8.942 -2.242 1.00 92.25 85 THR A CA 1
ATOM 634 C C . THR A 1 85 ? 9.121 8.285 -0.857 1.00 92.25 85 THR A C 1
ATOM 636 O O . THR A 1 85 ? 8.165 8.269 -0.066 1.00 92.25 85 THR A O 1
ATOM 639 N N . ALA A 1 86 ? 10.283 7.688 -0.574 1.00 92.19 86 ALA A N 1
ATOM 640 C CA . ALA A 1 86 ? 10.599 6.911 0.615 1.00 92.19 86 ALA A CA 1
ATOM 641 C C . ALA A 1 86 ? 9.592 5.774 0.864 1.00 92.19 86 ALA A C 1
ATOM 643 O O . ALA A 1 86 ? 9.261 4.997 -0.037 1.00 92.19 86 ALA A O 1
ATOM 644 N N . CYS A 1 87 ? 9.051 5.681 2.079 1.00 93.25 87 CYS A N 1
ATOM 645 C CA . CYS A 1 87 ? 8.123 4.633 2.503 1.00 93.25 87 CYS A CA 1
ATOM 646 C C . CYS A 1 87 ? 6.807 4.581 1.705 1.00 93.25 87 CYS A C 1
ATOM 648 O O . CYS A 1 87 ? 6.061 3.607 1.816 1.00 93.25 87 CYS A O 1
ATOM 650 N N . SER A 1 88 ? 6.506 5.628 0.929 1.00 94.06 88 SER A N 1
ATOM 651 C CA . SER A 1 88 ? 5.299 5.724 0.100 1.00 94.06 88 SER A CA 1
ATOM 652 C C . SER A 1 88 ? 5.515 5.316 -1.364 1.00 94.06 88 SER A C 1
ATOM 654 O O . SER A 1 88 ? 4.538 5.239 -2.108 1.00 94.06 88 SER A O 1
ATOM 656 N N . SER A 1 89 ? 6.754 5.004 -1.771 1.00 94.69 89 SER A N 1
ATOM 657 C CA . SER A 1 89 ? 7.145 4.829 -3.181 1.00 94.69 89 SER A CA 1
ATOM 658 C C . SER A 1 89 ? 6.247 3.867 -3.958 1.00 94.69 89 SER A C 1
ATOM 660 O O . SER A 1 89 ? 5.770 4.210 -5.035 1.00 94.69 89 SER A O 1
ATOM 662 N N . SER A 1 90 ? 5.946 2.682 -3.418 1.00 95.94 90 SER A N 1
ATOM 663 C CA . SER A 1 90 ? 5.068 1.722 -4.108 1.00 95.94 90 SER A CA 1
ATOM 664 C C . SER A 1 90 ? 3.608 2.172 -4.228 1.00 95.94 90 SER A C 1
ATOM 666 O O . SER A 1 90 ? 2.975 1.856 -5.232 1.00 95.94 90 SER A O 1
ATOM 668 N N . LEU A 1 91 ? 3.058 2.925 -3.265 1.00 96.06 91 LEU A N 1
ATOM 669 C CA . LEU A 1 91 ? 1.694 3.464 -3.399 1.00 96.06 91 LEU A CA 1
ATOM 670 C C . LEU A 1 91 ? 1.642 4.638 -4.371 1.00 96.06 91 LEU A C 1
ATOM 672 O O . LEU A 1 91 ? 0.660 4.772 -5.095 1.00 96.06 91 LEU A O 1
ATOM 676 N N . VAL A 1 92 ? 2.691 5.460 -4.429 1.00 95.38 92 VAL A N 1
ATOM 677 C CA . VAL A 1 92 ? 2.797 6.511 -5.449 1.00 95.38 92 VAL A CA 1
ATOM 678 C C . VAL A 1 92 ? 2.946 5.882 -6.837 1.00 95.38 92 VAL A C 1
ATOM 680 O O . VAL A 1 92 ? 2.249 6.295 -7.760 1.00 95.38 92 VAL A O 1
ATOM 683 N N . ALA A 1 93 ? 3.749 4.822 -6.981 1.00 95.00 93 ALA A N 1
ATOM 684 C CA . ALA A 1 93 ? 3.837 4.048 -8.221 1.00 95.00 93 ALA A CA 1
ATOM 685 C C . ALA A 1 93 ? 2.464 3.503 -8.650 1.00 95.00 93 ALA A C 1
ATOM 687 O O . ALA A 1 93 ? 2.063 3.676 -9.799 1.00 95.00 93 ALA A O 1
ATOM 688 N N . LEU A 1 94 ? 1.710 2.917 -7.712 1.00 95.69 94 LEU A N 1
ATOM 689 C CA . LEU A 1 94 ? 0.357 2.421 -7.967 1.00 95.69 94 LEU A CA 1
ATOM 690 C C . LEU A 1 94 ? -0.613 3.550 -8.351 1.00 95.69 94 LEU A C 1
ATOM 692 O O . LEU A 1 94 ? -1.373 3.406 -9.304 1.00 95.69 94 LEU A O 1
ATOM 696 N N . HIS A 1 95 ? -0.571 4.686 -7.651 1.00 93.88 95 HIS A N 1
ATOM 697 C CA . HIS A 1 95 ? -1.390 5.856 -7.972 1.00 93.88 95 HIS A CA 1
ATOM 698 C C . HIS A 1 95 ? -1.156 6.329 -9.412 1.00 93.88 95 HIS A C 1
ATOM 700 O O . HIS A 1 95 ? -2.113 6.577 -10.149 1.00 93.88 95 HIS A O 1
ATOM 706 N N . LEU A 1 96 ? 0.107 6.416 -9.831 1.00 92.56 96 LEU A N 1
ATOM 707 C CA . LEU A 1 96 ? 0.475 6.842 -11.179 1.00 92.56 96 LEU A CA 1
ATOM 708 C C . LEU A 1 96 ? 0.087 5.808 -12.235 1.00 92.56 96 LEU A C 1
ATOM 710 O O . LEU A 1 96 ? -0.420 6.196 -13.287 1.00 92.56 96 LEU A O 1
ATOM 714 N N . ALA A 1 97 ? 0.222 4.516 -11.929 1.00 93.31 97 ALA A N 1
ATOM 715 C CA . ALA A 1 97 ? -0.275 3.444 -12.785 1.00 93.31 97 ALA A CA 1
ATOM 716 C C . ALA A 1 97 ? -1.791 3.565 -13.018 1.00 93.31 97 ALA A C 1
ATOM 718 O O . ALA A 1 97 ? -2.239 3.578 -14.164 1.00 93.31 97 ALA A O 1
ATOM 719 N N . CYS A 1 98 ? -2.579 3.751 -11.952 1.00 92.62 98 CYS A N 1
ATOM 720 C CA . CYS A 1 98 ? -4.025 3.960 -12.058 1.00 92.62 98 CYS A CA 1
ATOM 721 C C . CYS A 1 98 ? -4.363 5.202 -12.890 1.00 92.62 98 CYS A C 1
ATOM 723 O O . CYS A 1 98 ? -5.240 5.147 -13.750 1.00 92.62 98 CYS A O 1
ATOM 725 N N . ARG A 1 99 ? -3.653 6.318 -12.681 1.00 89.75 99 ARG A N 1
ATOM 726 C CA . ARG A 1 99 ? -3.853 7.529 -13.487 1.00 89.75 99 ARG A CA 1
ATOM 727 C C . ARG A 1 99 ? -3.525 7.310 -14.963 1.00 89.75 99 ARG A C 1
ATOM 729 O O . ARG A 1 99 ? -4.250 7.839 -15.799 1.00 89.75 99 ARG A O 1
ATOM 736 N N . GLY A 1 100 ? -2.478 6.545 -15.279 1.00 88.50 100 GLY A N 1
ATOM 737 C CA . GLY A 1 100 ? -2.097 6.226 -16.661 1.00 88.50 100 GLY A CA 1
ATOM 738 C C . GLY A 1 100 ? -3.190 5.440 -17.373 1.00 88.50 100 GLY A C 1
ATOM 739 O O . GLY A 1 100 ? -3.560 5.764 -18.499 1.00 88.50 100 GLY A O 1
ATOM 740 N N . LEU A 1 101 ? -3.782 4.476 -16.664 1.00 88.81 101 LEU A N 1
ATOM 741 C CA . LEU A 1 101 ? -4.917 3.703 -17.161 1.00 88.81 101 LEU A CA 1
ATOM 742 C C . LEU A 1 101 ? -6.169 4.571 -17.359 1.00 88.81 101 LEU A C 1
ATOM 744 O O . LEU A 1 101 ? -6.793 4.490 -18.412 1.00 88.81 101 LEU A O 1
ATOM 748 N N . ILE A 1 102 ? -6.513 5.427 -16.389 1.00 86.62 102 ILE A N 1
ATOM 749 C CA . ILE A 1 102 ? -7.693 6.313 -16.463 1.00 86.62 102 ILE A CA 1
ATOM 750 C C . ILE A 1 102 ? -7.562 7.331 -17.601 1.00 86.62 102 ILE A C 1
ATOM 752 O O . ILE A 1 102 ? -8.536 7.614 -18.292 1.00 86.62 102 ILE A O 1
ATOM 756 N N . ALA A 1 103 ? -6.366 7.882 -17.807 1.00 83.88 103 ALA A N 1
ATOM 757 C CA . ALA A 1 103 ? -6.109 8.822 -18.892 1.00 83.88 103 ALA A CA 1
ATOM 758 C C . ALA A 1 103 ? -6.061 8.148 -20.277 1.00 83.88 103 ALA A C 1
ATOM 760 O O . ALA A 1 103 ? -5.938 8.851 -21.277 1.00 83.88 103 ALA A O 1
ATOM 761 N N . HIS A 1 104 ? -6.127 6.808 -20.342 1.00 74.94 104 HIS A N 1
ATOM 762 C CA . HIS A 1 104 ? -5.799 6.010 -21.528 1.00 74.94 104 HIS A CA 1
ATOM 763 C C . HIS A 1 104 ? -4.427 6.364 -22.126 1.00 74.94 104 HIS A C 1
ATOM 765 O O . HIS A 1 104 ? -4.195 6.195 -23.323 1.00 74.94 104 HIS A O 1
ATOM 771 N N . ASP A 1 105 ? -3.512 6.841 -21.281 1.00 65.88 105 ASP A N 1
ATOM 772 C CA . ASP A 1 105 ? -2.190 7.286 -21.682 1.00 65.88 105 ASP A CA 1
ATOM 773 C C . ASP A 1 105 ? -1.121 6.644 -20.799 1.00 65.88 105 ASP A C 1
ATOM 775 O O . ASP A 1 105 ? -0.695 7.166 -19.763 1.00 65.88 105 ASP A O 1
ATOM 779 N N . SER A 1 106 ? -0.643 5.492 -21.263 1.00 60.50 106 SER A N 1
ATOM 780 C CA . SER A 1 106 ? 0.527 4.826 -20.698 1.00 60.50 106 SER A CA 1
ATOM 781 C C . SER A 1 106 ? 1.831 5.586 -20.967 1.00 60.50 106 SER A C 1
ATOM 783 O O . SER A 1 106 ? 2.875 5.091 -20.554 1.00 60.50 106 SER A O 1
ATOM 785 N N . LYS A 1 107 ? 1.807 6.732 -21.671 1.00 53.31 107 LYS A N 1
ATOM 786 C CA . LYS A 1 107 ? 2.976 7.566 -21.996 1.00 53.31 107 LYS A CA 1
ATOM 787 C C . LYS A 1 107 ? 3.092 8.813 -21.128 1.00 53.31 107 LYS A C 1
ATOM 789 O O . LYS A 1 107 ? 3.864 9.700 -21.486 1.00 53.31 107 LYS A O 1
ATOM 794 N N . MET A 1 108 ? 2.381 8.882 -19.995 1.00 52.09 108 MET A N 1
ATOM 795 C CA . MET A 1 108 ? 2.471 10.022 -19.079 1.00 52.09 108 MET A CA 1
ATOM 796 C C . MET A 1 108 ? 3.936 10.414 -18.832 1.00 52.09 108 MET A C 1
ATOM 798 O O . MET A 1 108 ? 4.681 9.720 -18.133 1.00 52.09 108 MET A O 1
ATOM 802 N N . SER A 1 109 ? 4.339 11.539 -19.421 1.00 45.69 109 SER A N 1
ATOM 803 C CA . SER A 1 109 ? 5.612 12.201 -19.182 1.00 45.69 109 SER A CA 1
ATOM 804 C C . SER A 1 109 ? 5.431 13.078 -17.950 1.00 45.69 109 SER A C 1
ATOM 806 O O . SER A 1 109 ? 5.148 14.270 -18.054 1.00 45.69 109 SER A O 1
ATOM 808 N N . GLY A 1 110 ? 5.471 12.471 -16.767 1.00 45.44 110 GLY A N 1
ATOM 809 C CA . GLY A 1 110 ? 5.340 13.226 -15.528 1.00 45.44 110 GLY A CA 1
ATOM 810 C C . GLY A 1 110 ? 6.555 14.125 -15.323 1.00 45.44 110 GLY A C 1
ATOM 811 O O . GLY A 1 110 ? 7.634 13.618 -15.023 1.00 45.44 110 GLY A O 1
ATOM 812 N N . ASP A 1 111 ? 6.385 15.445 -15.449 1.00 43.00 111 ASP A N 1
ATOM 813 C CA . ASP A 1 111 ? 7.327 16.412 -14.880 1.00 43.00 111 ASP A CA 1
ATOM 814 C C . ASP A 1 111 ? 7.434 16.105 -13.383 1.00 43.00 111 ASP A C 1
ATOM 816 O O . ASP A 1 111 ? 6.431 16.103 -12.669 1.00 43.00 111 ASP A O 1
ATOM 820 N N . SER A 1 112 ? 8.634 15.773 -12.903 1.00 46.62 112 SER A N 1
ATOM 821 C CA . SER A 1 112 ? 8.866 15.342 -11.521 1.00 46.62 112 SER A CA 1
ATOM 822 C C . SER A 1 112 ? 8.446 16.399 -10.481 1.00 46.62 112 SER A C 1
ATOM 824 O O . SER A 1 112 ? 8.308 16.092 -9.295 1.00 46.62 112 SER A O 1
ATOM 826 N N . ARG A 1 113 ? 8.220 17.639 -10.930 1.00 39.88 113 ARG A N 1
ATOM 827 C CA . ARG A 1 113 ? 7.883 18.814 -10.121 1.00 39.88 113 ARG A CA 1
ATOM 828 C C . ARG A 1 113 ? 6.433 18.862 -9.639 1.00 39.88 113 ARG A C 1
ATOM 830 O O . ARG A 1 113 ? 6.190 19.482 -8.607 1.00 39.88 113 ARG A O 1
ATOM 837 N N . ASP A 1 114 ? 5.493 18.183 -10.300 1.00 46.34 114 ASP A N 1
ATOM 838 C CA . ASP A 1 114 ? 4.087 18.166 -9.856 1.00 46.34 114 ASP A CA 1
ATOM 839 C C . ASP A 1 114 ? 3.850 17.248 -8.641 1.00 46.34 114 ASP A C 1
ATOM 841 O O . ASP A 1 114 ? 2.884 17.426 -7.896 1.00 46.34 114 ASP A O 1
ATOM 845 N N . TRP A 1 115 ? 4.754 16.293 -8.390 1.00 44.19 115 TRP A N 1
ATOM 846 C CA . TRP A 1 115 ? 4.593 15.258 -7.354 1.00 44.19 115 TRP A CA 1
ATOM 847 C C . TRP A 1 115 ? 5.217 15.632 -6.007 1.00 44.19 115 TRP A C 1
ATOM 849 O O . TRP A 1 115 ? 4.882 15.037 -4.984 1.00 44.19 115 TRP A O 1
ATOM 859 N N . VAL A 1 116 ? 6.120 16.618 -5.987 1.00 42.12 116 VAL A N 1
ATOM 860 C CA . VAL A 1 116 ? 6.880 17.011 -4.792 1.00 42.12 116 VAL A CA 1
ATOM 861 C C . VAL A 1 116 ? 6.461 18.410 -4.350 1.00 42.12 116 VAL A C 1
ATOM 863 O O . VAL A 1 116 ? 7.192 19.385 -4.493 1.00 42.12 116 VAL A O 1
ATOM 866 N N . LYS A 1 117 ? 5.278 18.520 -3.738 1.00 36.41 117 LYS A N 1
ATOM 867 C CA . LYS A 1 117 ? 5.033 19.614 -2.786 1.00 36.41 117 LYS A CA 1
ATOM 868 C C . LYS A 1 117 ? 5.564 19.169 -1.427 1.00 36.41 117 LYS A C 1
ATOM 870 O O . LYS A 1 117 ? 4.873 18.525 -0.643 1.00 36.41 117 LYS A O 1
ATOM 875 N N . SER A 1 118 ? 6.840 19.463 -1.193 1.00 36.59 118 SER A N 1
ATOM 876 C CA . SER A 1 118 ? 7.574 19.131 0.025 1.00 36.59 118 SER A CA 1
ATOM 877 C C . SER A 1 118 ? 7.029 19.892 1.239 1.00 36.59 118 SER A C 1
ATOM 879 O O . SER A 1 118 ? 7.245 21.094 1.381 1.00 36.59 118 SER A O 1
ATOM 881 N N . GLY A 1 119 ? 6.373 19.165 2.142 1.00 36.22 119 GLY A N 1
ATOM 882 C CA . GLY A 1 119 ? 6.219 19.514 3.554 1.00 36.22 119 GLY A CA 1
ATOM 883 C C . GLY A 1 119 ? 6.885 18.431 4.398 1.00 36.22 119 GLY A C 1
ATOM 884 O O . GLY A 1 119 ? 6.207 17.657 5.066 1.00 36.22 119 GLY A O 1
ATOM 885 N N . TRP A 1 120 ? 8.205 18.288 4.273 1.00 46.91 120 TRP A N 1
ATOM 886 C CA . TRP A 1 120 ? 8.978 17.247 4.950 1.00 46.91 120 TRP A CA 1
ATOM 887 C C . TRP A 1 120 ? 9.441 17.731 6.320 1.00 46.91 120 TRP A C 1
ATOM 889 O O . TRP A 1 120 ? 10.212 18.681 6.398 1.00 46.91 120 TRP A O 1
ATOM 899 N N . GLN A 1 121 ? 8.958 17.060 7.372 1.00 44.84 121 GLN A N 1
ATOM 900 C CA . GLN A 1 121 ? 9.776 16.500 8.466 1.00 44.84 121 GLN A CA 1
ATOM 901 C C . GLN A 1 121 ? 8.918 15.891 9.584 1.00 44.84 121 GLN A C 1
ATOM 903 O O . GLN A 1 121 ? 9.416 15.043 10.312 1.00 44.84 121 GLN A O 1
ATOM 908 N N . ASN A 1 122 ? 7.624 16.217 9.672 1.00 54.66 122 ASN A N 1
ATOM 909 C CA . ASN A 1 122 ? 6.746 15.671 10.707 1.00 54.66 122 ASN A CA 1
ATOM 910 C C . ASN A 1 122 ? 5.493 15.035 10.106 1.00 54.66 122 ASN A C 1
ATOM 912 O O . ASN A 1 122 ? 4.871 15.599 9.203 1.00 54.66 122 ASN A O 1
ATOM 916 N N . ALA A 1 123 ? 5.103 13.873 10.637 1.00 67.88 123 ALA A N 1
ATOM 917 C CA . ALA A 1 123 ? 3.777 13.325 10.391 1.00 67.88 123 ALA A CA 1
ATOM 918 C C . ALA A 1 123 ? 2.736 14.400 10.746 1.00 67.88 123 ALA A C 1
ATOM 920 O O . ALA A 1 123 ? 2.781 14.989 11.824 1.00 67.88 123 ALA A O 1
ATOM 921 N N . SER A 1 124 ? 1.828 14.698 9.821 1.00 88.81 124 SER A N 1
ATOM 922 C CA . SER A 1 124 ? 0.797 15.716 10.010 1.00 88.81 124 SER A CA 1
ATOM 923 C C . SER A 1 124 ? -0.564 15.050 9.989 1.00 88.81 124 SER A C 1
ATOM 925 O O . SER A 1 124 ? -0.999 14.561 8.945 1.00 88.81 124 SER A O 1
ATOM 927 N N . GLN A 1 125 ? -1.247 15.068 11.134 1.00 92.31 125 GLN A N 1
ATOM 928 C CA . GLN A 1 125 ? -2.592 14.508 11.260 1.00 92.31 125 GLN A CA 1
ATOM 929 C C . GLN A 1 125 ? -3.540 15.133 10.231 1.00 92.31 125 GLN A C 1
ATOM 931 O O . GLN A 1 125 ? -4.230 14.423 9.509 1.00 92.31 125 GLN A O 1
ATOM 936 N N . ARG A 1 126 ? -3.508 16.466 10.102 1.00 94.12 126 ARG A N 1
ATOM 937 C CA . ARG A 1 126 ? -4.346 17.206 9.150 1.00 94.12 126 ARG A CA 1
ATOM 938 C C . ARG A 1 126 ? -4.055 16.824 7.699 1.00 94.12 126 ARG A C 1
ATOM 940 O O . ARG A 1 126 ? -4.982 16.724 6.904 1.00 94.12 126 ARG A O 1
ATOM 947 N N . ALA A 1 127 ? -2.785 16.633 7.339 1.00 91.44 127 ALA A N 1
ATOM 948 C CA . ALA A 1 127 ? -2.432 16.240 5.976 1.00 91.44 127 ALA A CA 1
ATOM 949 C C . ALA A 1 127 ? -2.909 14.814 5.662 1.00 91.44 127 ALA A C 1
ATOM 951 O O . ALA A 1 127 ? -3.427 14.577 4.574 1.00 91.44 127 ALA A O 1
ATOM 952 N N . GLN A 1 128 ? -2.785 13.888 6.618 1.00 95.44 128 GLN A N 1
ATOM 953 C CA . GLN A 1 128 ? -3.297 12.524 6.475 1.00 95.44 128 GLN A CA 1
ATOM 954 C C . GLN A 1 128 ? -4.827 12.505 6.379 1.00 95.44 128 GLN A C 1
ATOM 956 O O . GLN A 1 128 ? -5.370 11.869 5.481 1.00 95.44 128 GLN A O 1
ATOM 961 N N . GLU A 1 129 ? -5.520 13.256 7.238 1.00 96.31 129 GLU A N 1
ATOM 962 C CA . GLU A 1 129 ? -6.975 13.414 7.175 1.00 96.31 129 GLU A CA 1
ATOM 963 C C . GLU A 1 129 ? -7.414 13.933 5.800 1.00 96.31 129 GLU A C 1
ATOM 965 O O . GLU A 1 129 ? -8.277 13.334 5.154 1.00 96.31 129 GLU A O 1
ATOM 970 N N . GLN A 1 130 ? -6.794 15.019 5.327 1.00 95.50 130 GLN A N 1
ATOM 971 C CA . GLN A 1 130 ? -7.115 15.610 4.031 1.00 95.50 130 GLN A CA 1
ATOM 972 C C . GLN A 1 130 ? -6.884 14.616 2.890 1.00 95.50 130 GLN A C 1
ATOM 974 O O . GLN A 1 130 ? -7.754 14.465 2.036 1.00 95.50 130 GLN A O 1
ATOM 979 N N . LEU A 1 131 ? -5.755 13.900 2.904 1.00 95.44 131 LEU A N 1
ATOM 980 C CA . LEU A 1 131 ? -5.434 12.891 1.896 1.00 95.44 131 LEU A CA 1
ATOM 981 C C . LEU A 1 131 ? -6.485 11.775 1.856 1.00 95.44 131 LEU A C 1
ATOM 983 O O . LEU A 1 131 ? -6.924 11.385 0.773 1.00 95.44 131 LEU A O 1
ATOM 987 N N . ILE A 1 132 ? -6.915 11.276 3.017 1.00 96.62 132 ILE A N 1
ATOM 988 C CA . ILE A 1 132 ? -7.950 10.240 3.089 1.00 96.62 132 ILE A CA 1
ATOM 989 C C . ILE A 1 132 ? -9.266 10.786 2.517 1.00 96.62 132 ILE A C 1
ATOM 991 O O . ILE A 1 132 ? -9.850 10.159 1.633 1.00 96.62 132 ILE A O 1
ATOM 995 N N . ARG A 1 133 ? -9.716 11.973 2.949 1.00 96.38 133 ARG A N 1
ATOM 996 C CA . ARG A 1 133 ? -10.958 12.593 2.443 1.00 96.38 133 ARG A CA 1
ATOM 997 C C . ARG A 1 133 ? -10.913 12.838 0.934 1.00 96.38 133 ARG A C 1
ATOM 9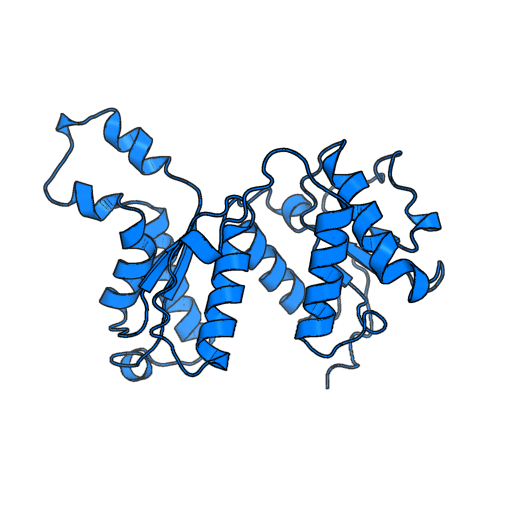99 O O . ARG A 1 133 ? -11.893 12.575 0.239 1.00 96.38 133 ARG A O 1
ATOM 1006 N N . ASP A 1 134 ? -9.780 13.307 0.422 1.00 94.88 134 ASP A N 1
ATOM 1007 C CA . ASP A 1 134 ? -9.572 13.538 -1.006 1.00 94.88 134 ASP A CA 1
ATOM 1008 C C . ASP A 1 134 ? -9.581 12.230 -1.800 1.00 94.88 134 ASP A C 1
ATOM 1010 O O . ASP A 1 134 ? -10.125 12.199 -2.903 1.00 94.88 134 ASP A O 1
ATOM 1014 N N . THR A 1 135 ? -9.054 11.144 -1.225 1.00 95.25 135 THR A N 1
ATOM 1015 C CA . THR A 1 135 ? -9.086 9.805 -1.831 1.00 95.25 135 THR A CA 1
ATOM 1016 C C . THR A 1 135 ? -10.523 9.306 -1.988 1.00 95.25 135 THR A C 1
ATOM 1018 O O . THR A 1 135 ? -10.903 8.892 -3.082 1.00 95.25 135 THR A O 1
ATOM 1021 N N . TYR A 1 136 ? -11.356 9.420 -0.946 1.00 96.62 136 TYR A N 1
ATOM 1022 C CA . TYR A 1 136 ? -12.786 9.082 -1.037 1.00 96.62 136 TYR A CA 1
ATOM 1023 C C . TYR A 1 136 ? -13.520 9.949 -2.059 1.00 96.62 136 TYR A C 1
ATOM 1025 O O . TYR A 1 136 ? -14.232 9.423 -2.915 1.00 96.62 136 TYR A O 1
ATOM 1033 N N . ARG A 1 137 ? -13.298 11.271 -2.024 1.00 95.50 137 ARG A N 1
ATOM 1034 C CA . ARG A 1 137 ? -13.915 12.209 -2.972 1.00 95.50 137 ARG A CA 1
ATOM 1035 C C . ARG A 1 137 ? -13.526 11.892 -4.416 1.00 95.50 137 ARG A C 1
ATOM 1037 O O . ARG A 1 137 ? -14.392 11.889 -5.283 1.00 95.50 137 ARG A O 1
ATOM 1044 N N . GLY A 1 138 ? -12.248 11.610 -4.670 1.00 90.81 138 GLY A N 1
ATOM 1045 C CA . GLY A 1 138 ? -11.744 11.239 -5.993 1.00 90.81 138 GLY A CA 1
ATOM 1046 C C . GLY A 1 138 ? -12.295 9.904 -6.500 1.00 90.81 138 GLY A C 1
ATOM 1047 O O . GLY A 1 138 ? -12.474 9.747 -7.703 1.00 90.81 138 GLY A O 1
ATOM 1048 N N . ALA A 1 139 ? -12.607 8.973 -5.595 1.00 92.69 139 ALA A N 1
ATOM 1049 C CA . ALA A 1 139 ? -13.238 7.696 -5.920 1.00 92.69 139 ALA A CA 1
ATOM 1050 C C . ALA A 1 139 ? -14.774 7.772 -6.036 1.00 92.69 139 ALA A C 1
ATOM 1052 O O . ALA A 1 139 ? -15.395 6.791 -6.436 1.00 92.69 139 ALA A O 1
ATOM 1053 N N . GLY A 1 140 ? -15.399 8.899 -5.669 1.00 94.88 140 GLY A N 1
ATOM 1054 C CA . GLY A 1 140 ? -16.859 9.008 -5.584 1.00 94.88 140 GLY A CA 1
ATOM 1055 C C . GLY A 1 140 ? -17.471 8.111 -4.500 1.00 94.88 140 GLY A C 1
ATOM 1056 O O . GLY A 1 140 ? -18.609 7.672 -4.644 1.00 94.88 140 GLY A O 1
ATOM 1057 N N . LEU A 1 141 ? -16.713 7.809 -3.440 1.00 95.44 141 LEU A N 1
ATOM 1058 C CA . LEU A 1 141 ? -17.106 6.904 -2.358 1.00 95.44 141 LEU A CA 1
ATOM 1059 C C . LEU A 1 141 ? -17.278 7.649 -1.033 1.00 95.44 141 LEU A C 1
ATOM 1061 O O . LEU A 1 141 ? -16.701 8.714 -0.813 1.00 95.44 141 LEU A O 1
ATOM 1065 N N . THR A 1 142 ? -18.018 7.035 -0.113 1.00 95.19 142 THR A N 1
ATOM 1066 C CA . THR A 1 142 ? -18.180 7.488 1.271 1.00 95.19 142 THR A CA 1
ATOM 1067 C C . THR A 1 142 ? -17.432 6.567 2.253 1.00 95.19 142 THR A C 1
ATOM 1069 O O . THR A 1 142 ? -17.258 5.377 1.975 1.00 95.19 142 THR A O 1
ATOM 1072 N N . PRO A 1 143 ? -16.956 7.075 3.411 1.00 95.62 143 PRO A N 1
ATOM 1073 C CA . PRO A 1 143 ? -16.208 6.263 4.387 1.00 95.62 143 PRO A CA 1
ATOM 1074 C C . PRO A 1 143 ? -17.043 5.205 5.134 1.00 95.62 143 PRO A C 1
ATOM 1076 O O . PRO A 1 143 ? -16.498 4.343 5.831 1.00 95.62 143 PRO A O 1
ATOM 1079 N N . ASP A 1 144 ? -18.367 5.259 5.009 1.00 94.25 144 ASP A N 1
ATOM 1080 C CA . ASP A 1 144 ? -19.347 4.461 5.748 1.00 94.25 144 ASP A CA 1
ATOM 1081 C C . ASP A 1 144 ? -19.227 2.954 5.515 1.00 94.25 144 ASP A C 1
ATOM 1083 O O . ASP A 1 144 ? -19.441 2.174 6.449 1.00 94.25 144 ASP A O 1
ATOM 1087 N N . LEU A 1 145 ? -18.788 2.520 4.332 1.00 91.31 145 LEU A N 1
ATOM 1088 C CA . LEU A 1 145 ? -18.595 1.103 4.005 1.00 91.31 145 LEU A CA 1
ATOM 1089 C C . LEU A 1 145 ? -17.234 0.540 4.457 1.00 91.31 145 LEU A C 1
ATOM 1091 O O . LEU A 1 145 ? -17.093 -0.671 4.634 1.00 91.31 145 LEU A O 1
ATOM 1095 N N . THR A 1 146 ? -16.239 1.375 4.757 1.00 94.69 146 THR A N 1
ATOM 1096 C CA . THR A 1 146 ? -14.863 0.916 5.032 1.00 94.69 146 THR A CA 1
ATOM 1097 C C . THR A 1 146 ? -14.681 0.277 6.407 1.00 94.69 146 THR A C 1
ATOM 1099 O O . THR A 1 146 ? -14.593 0.964 7.420 1.00 94.69 146 THR A O 1
ATOM 1102 N N . ARG A 1 147 ? -14.579 -1.052 6.462 1.00 92.94 147 ARG A N 1
ATOM 1103 C CA . ARG A 1 147 ? -14.440 -1.795 7.729 1.00 92.94 147 ARG A CA 1
ATOM 1104 C C . ARG A 1 147 ? -13.004 -2.015 8.192 1.00 92.94 147 ARG A C 1
ATOM 1106 O O . ARG A 1 147 ? -12.808 -2.339 9.360 1.00 92.94 147 ARG A O 1
ATOM 1113 N N . TYR A 1 148 ? -12.026 -1.838 7.312 1.00 95.94 148 TYR A N 1
ATOM 1114 C CA . TYR A 1 148 ? -10.622 -2.101 7.597 1.00 95.94 148 TYR A CA 1
ATOM 1115 C C . TYR A 1 148 ? -9.724 -1.032 6.977 1.00 95.94 148 TYR A C 1
ATOM 1117 O O . TYR A 1 148 ? -9.961 -0.620 5.842 1.00 95.94 148 TYR A O 1
ATOM 1125 N N . VAL A 1 149 ? -8.684 -0.633 7.707 1.00 97.25 149 VAL A N 1
ATOM 1126 C CA . VAL A 1 149 ? -7.566 0.163 7.199 1.00 97.25 149 VAL A CA 1
ATOM 1127 C C . VAL A 1 149 ? -6.257 -0.567 7.479 1.00 97.25 149 VAL A C 1
ATOM 1129 O O . VAL A 1 149 ? -5.927 -0.893 8.621 1.00 97.25 149 VAL A O 1
ATOM 1132 N N . GLU A 1 150 ? -5.494 -0.784 6.413 1.00 97.94 150 GLU A N 1
ATOM 1133 C CA . GLU A 1 150 ? -4.082 -1.130 6.498 1.00 97.94 150 GLU A CA 1
ATOM 1134 C C . GLU A 1 150 ? -3.284 0.158 6.722 1.00 97.94 150 GLU A C 1
ATOM 1136 O O . GLU A 1 150 ? -3.089 0.953 5.802 1.00 97.94 150 GLU A O 1
ATOM 1141 N N . ALA A 1 151 ? -2.880 0.387 7.967 1.00 97.12 151 ALA A N 1
ATOM 1142 C CA . ALA A 1 151 ? -2.160 1.581 8.377 1.00 97.12 151 ALA A CA 1
ATOM 1143 C C . ALA A 1 151 ? -0.703 1.571 7.889 1.00 97.12 151 ALA A C 1
ATOM 1145 O O . ALA A 1 151 ? -0.097 0.522 7.641 1.00 97.12 151 ALA A O 1
ATOM 1146 N N . HIS A 1 152 ? -0.101 2.757 7.830 1.00 96.69 152 HIS A N 1
ATOM 1147 C CA . HIS A 1 152 ? 1.341 2.896 7.743 1.00 96.69 152 HIS A CA 1
ATOM 1148 C C . HIS A 1 152 ? 2.008 2.251 8.964 1.00 96.69 152 HIS A C 1
ATOM 1150 O O . HIS A 1 152 ? 2.912 1.437 8.767 1.00 96.69 152 HIS A O 1
ATOM 1156 N N . GLY A 1 153 ? 1.537 2.550 10.180 1.00 94.44 153 GLY A N 1
ATOM 1157 C CA . GLY A 1 153 ? 1.788 1.813 11.420 1.00 94.44 153 GLY A CA 1
ATOM 1158 C C . GLY A 1 153 ? 3.235 1.364 11.590 1.00 94.44 153 GLY A C 1
ATOM 1159 O O . GLY A 1 153 ? 3.516 0.164 11.523 1.00 94.44 153 GLY A O 1
ATOM 1160 N N . THR A 1 154 ? 4.148 2.323 11.742 1.00 93.38 154 THR A N 1
ATOM 1161 C CA . THR A 1 154 ? 5.592 2.074 11.885 1.00 93.38 154 THR A CA 1
ATOM 1162 C C . THR A 1 154 ? 6.013 1.740 13.310 1.00 93.38 154 THR A C 1
ATOM 1164 O O . THR A 1 154 ? 7.175 1.400 13.521 1.00 93.38 154 THR A O 1
ATOM 1167 N N . GLY A 1 155 ? 5.091 1.797 14.276 1.00 92.50 155 GLY A N 1
ATO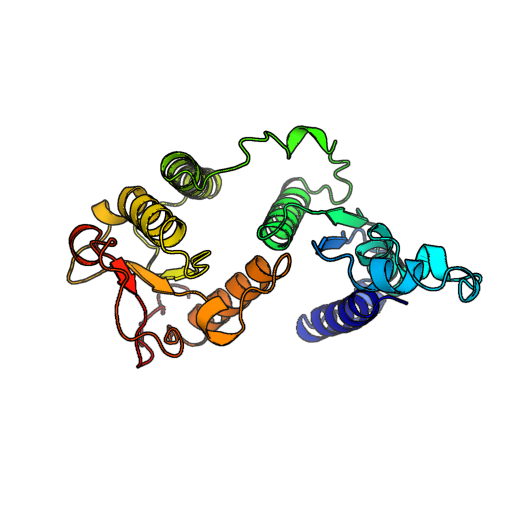M 1168 C CA . GLY A 1 155 ? 5.386 1.493 15.673 1.00 92.50 155 GLY A CA 1
ATOM 1169 C C . GLY A 1 155 ? 6.065 2.657 16.389 1.00 92.50 155 GLY A C 1
ATOM 1170 O O . GLY A 1 155 ? 6.780 2.443 17.369 1.00 92.50 155 GLY A O 1
ATOM 1171 N N . THR A 1 156 ? 5.918 3.886 15.884 1.00 92.75 156 THR A N 1
ATOM 1172 C CA . THR A 1 156 ? 6.617 5.042 16.460 1.00 92.75 156 THR A CA 1
ATOM 1173 C C . THR A 1 156 ? 5.774 5.686 17.564 1.00 92.75 156 THR A C 1
ATOM 1175 O O . THR A 1 156 ? 4.568 5.874 17.383 1.00 92.75 156 THR A O 1
ATOM 1178 N N . PRO A 1 157 ? 6.378 6.112 18.693 1.00 91.31 157 PRO A N 1
ATOM 1179 C CA . PRO A 1 157 ? 5.627 6.700 19.807 1.00 91.31 157 PRO A CA 1
ATOM 1180 C C . PRO A 1 157 ? 4.815 7.949 19.444 1.00 91.31 157 PRO A C 1
ATOM 1182 O O . PRO A 1 157 ? 3.819 8.234 20.106 1.00 91.31 157 PRO A O 1
ATOM 1185 N N . VAL A 1 158 ? 5.253 8.682 18.413 1.00 92.00 158 VAL A N 1
ATOM 1186 C CA . VAL A 1 158 ? 4.650 9.939 17.941 1.00 92.00 158 VAL A CA 1
ATOM 1187 C C . VAL A 1 158 ? 3.811 9.737 16.677 1.00 92.00 158 VAL A C 1
ATOM 1189 O O . VAL A 1 158 ? 2.729 10.309 16.573 1.00 92.00 158 VAL A O 1
ATOM 1192 N N . GLY A 1 159 ? 4.277 8.930 15.720 1.00 93.75 159 GLY A N 1
ATOM 1193 C CA . GLY A 1 159 ? 3.579 8.734 14.450 1.00 93.75 159 GLY A CA 1
ATOM 1194 C C . GLY A 1 159 ? 2.291 7.929 14.594 1.00 93.75 159 GLY A C 1
ATOM 1195 O O . GLY A 1 159 ? 1.291 8.302 13.987 1.00 93.75 159 GLY A O 1
ATOM 1196 N N . ASP A 1 160 ? 2.279 6.890 15.435 1.00 95.38 160 ASP A N 1
ATOM 1197 C CA . ASP A 1 160 ? 1.094 6.039 15.593 1.00 95.38 160 ASP A CA 1
ATOM 1198 C C . ASP A 1 160 ? -0.110 6.816 16.179 1.00 95.38 160 ASP A C 1
ATOM 1200 O O . ASP A 1 160 ? -1.209 6.687 15.635 1.00 95.38 160 ASP A O 1
ATOM 1204 N N . PRO A 1 161 ? 0.039 7.679 17.215 1.00 96.62 161 PRO A N 1
ATOM 1205 C CA . PRO A 1 161 ? -1.051 8.555 17.654 1.00 96.62 161 PRO A CA 1
ATOM 1206 C C . PRO A 1 161 ? -1.535 9.547 16.597 1.00 96.62 161 PRO A C 1
ATOM 1208 O O . PRO A 1 161 ? -2.738 9.781 16.492 1.00 96.62 161 PRO A O 1
ATOM 1211 N N . ILE A 1 162 ? -0.624 10.105 15.796 1.00 96.38 162 ILE A N 1
ATOM 1212 C CA . ILE A 1 162 ? -0.973 11.028 14.707 1.00 96.38 162 ILE A CA 1
ATOM 1213 C C . ILE A 1 162 ? -1.818 10.315 13.645 1.00 96.38 162 ILE A C 1
ATOM 1215 O O . ILE A 1 162 ? -2.840 10.848 13.210 1.00 96.38 162 ILE A O 1
ATOM 1219 N N . GLU A 1 163 ? -1.422 9.101 13.263 1.00 97.38 163 GLU A N 1
ATOM 1220 C CA . GLU A 1 163 ? -2.150 8.287 12.292 1.00 97.38 163 GLU A CA 1
ATOM 1221 C C . GLU A 1 163 ? -3.514 7.840 12.823 1.00 97.38 163 GLU A C 1
ATOM 1223 O O . GLU A 1 163 ? -4.532 8.023 12.152 1.00 97.38 163 GLU A O 1
ATOM 1228 N N . ALA A 1 164 ? -3.575 7.340 14.060 1.00 97.38 164 ALA A N 1
ATOM 1229 C CA . ALA A 1 164 ? -4.839 6.975 14.694 1.00 97.38 164 ALA A CA 1
ATOM 1230 C C . ALA A 1 164 ? -5.791 8.178 14.815 1.00 97.38 164 ALA A C 1
ATOM 1232 O O . ALA A 1 164 ? -6.987 8.050 14.545 1.00 97.38 164 ALA A O 1
ATOM 1233 N N . GLY A 1 165 ? -5.267 9.358 15.163 1.00 97.62 165 GLY A N 1
ATOM 1234 C CA . GLY A 1 165 ? -6.037 10.598 15.219 1.00 97.62 165 GLY A CA 1
ATOM 1235 C C . GLY A 1 165 ? -6.607 11.006 13.858 1.00 97.62 165 GLY A C 1
ATOM 1236 O O . GLY A 1 165 ? -7.766 11.417 13.782 1.00 97.62 165 GLY A O 1
ATOM 1237 N N . ALA A 1 166 ? -5.837 10.855 12.776 1.00 97.81 166 ALA A N 1
ATOM 1238 C CA . ALA A 1 166 ? -6.302 11.141 11.417 1.00 97.81 166 ALA A CA 1
ATOM 1239 C C . ALA A 1 166 ? -7.419 10.177 10.991 1.00 97.81 166 ALA A C 1
ATOM 1241 O O . ALA A 1 166 ? -8.441 10.608 10.456 1.00 97.81 166 ALA A O 1
ATOM 1242 N N . LEU A 1 167 ? -7.264 8.882 11.287 1.00 98.12 167 LEU A N 1
ATOM 1243 C CA . LEU A 1 167 ? -8.299 7.881 11.028 1.00 98.12 167 LEU A CA 1
ATOM 1244 C C . LEU A 1 167 ? -9.571 8.174 11.830 1.00 98.12 167 LEU A C 1
ATOM 1246 O O . LEU A 1 167 ? -10.662 8.184 11.264 1.00 98.12 167 LEU A O 1
ATOM 1250 N N . GLY A 1 168 ? -9.451 8.487 13.120 1.00 97.50 168 GLY A N 1
ATOM 1251 C CA . GLY A 1 168 ? -10.599 8.876 13.934 1.00 97.50 168 GLY A CA 1
ATOM 1252 C C . GLY A 1 168 ? -11.310 10.119 13.393 1.00 97.50 168 GLY A C 1
ATOM 1253 O O . GLY A 1 168 ? -12.533 10.121 13.303 1.00 97.50 168 GLY A O 1
ATOM 1254 N N . ALA A 1 169 ? -10.575 11.142 12.947 1.00 97.44 169 ALA A N 1
ATOM 1255 C CA . ALA A 1 169 ? -11.171 12.351 12.372 1.00 97.44 169 ALA A CA 1
ATOM 1256 C C . ALA A 1 169 ? -12.019 12.070 11.115 1.00 97.44 169 ALA A C 1
ATOM 1258 O O . ALA A 1 169 ? -13.030 12.737 10.891 1.00 97.44 169 ALA A O 1
ATOM 1259 N N . VAL A 1 170 ? -11.643 11.077 10.300 1.00 97.94 170 VAL A N 1
ATOM 1260 C CA . VAL A 1 170 ? -12.391 10.712 9.085 1.00 97.94 170 VAL A CA 1
ATOM 1261 C C . VAL A 1 170 ? -13.523 9.728 9.365 1.00 97.94 170 VAL A C 1
ATOM 1263 O O . VAL A 1 170 ? -14.620 9.888 8.834 1.00 97.94 170 VAL A O 1
ATOM 1266 N N . PHE A 1 171 ? -13.254 8.686 10.150 1.00 97.94 171 PHE A N 1
ATOM 1267 C CA . PHE A 1 171 ? -14.113 7.504 10.213 1.00 97.94 171 PHE A CA 1
ATOM 1268 C C . PHE A 1 171 ? -15.019 7.452 11.441 1.00 97.94 171 PHE A C 1
ATOM 1270 O O . PHE A 1 171 ? -16.011 6.724 11.407 1.00 97.94 171 PHE A O 1
ATOM 1277 N N . LYS A 1 172 ? -14.717 8.197 12.514 1.00 96.12 172 LYS A N 1
ATOM 1278 C CA . LYS A 1 172 ? -15.439 8.090 13.793 1.00 96.12 172 LYS A CA 1
ATOM 1279 C C . LYS A 1 172 ? -16.942 8.315 13.649 1.00 96.12 172 LYS A C 1
ATOM 1281 O O . LYS A 1 172 ? -17.702 7.596 14.285 1.00 96.12 172 LYS A O 1
ATOM 1286 N N . GLU A 1 173 ? -17.360 9.262 12.809 1.00 95.50 173 GLU A N 1
ATOM 1287 C CA . GLU A 1 173 ? -18.776 9.585 12.555 1.00 95.50 173 GLU A CA 1
ATOM 1288 C C . GLU A 1 173 ? -19.552 8.434 11.894 1.00 95.50 173 GLU A C 1
ATOM 1290 O O . GLU A 1 173 ? -20.772 8.364 12.002 1.00 95.50 173 GLU A O 1
ATOM 1295 N N . TYR A 1 174 ? -18.844 7.505 11.250 1.00 96.12 174 TYR A N 1
ATOM 1296 C CA . TYR A 1 174 ? -19.411 6.355 10.544 1.00 96.12 174 TYR A CA 1
ATOM 1297 C C . TYR A 1 174 ? -19.242 5.036 11.309 1.00 96.12 174 TYR A C 1
ATOM 1299 O O . TYR A 1 174 ? -19.539 3.957 10.787 1.00 96.12 174 TYR A O 1
ATOM 1307 N N . ARG A 1 175 ? -18.687 5.089 12.521 1.00 96.00 175 ARG A N 1
ATOM 1308 C CA . ARG A 1 175 ? -18.329 3.922 13.332 1.00 96.00 175 ARG A CA 1
ATOM 1309 C C . ARG A 1 175 ? -18.867 4.079 14.745 1.00 96.00 175 ARG A C 1
ATOM 1311 O O . ARG A 1 175 ? -19.245 5.165 15.169 1.00 96.00 175 ARG A O 1
ATOM 1318 N N . SER A 1 176 ? -18.906 2.977 15.479 1.00 94.25 176 SER A N 1
ATOM 1319 C CA . SER A 1 176 ? -19.327 2.953 16.882 1.00 94.25 176 SER A CA 1
ATOM 1320 C C . SER A 1 176 ? -18.465 1.982 17.681 1.00 94.25 176 SER A C 1
ATOM 1322 O O . SER A 1 176 ? -17.712 1.203 17.102 1.00 94.25 176 SER A O 1
ATOM 1324 N N . GLU A 1 177 ? -18.606 1.967 19.007 1.00 89.44 177 GLU A N 1
ATOM 1325 C CA . GLU A 1 177 ? -17.922 0.975 19.849 1.00 89.44 177 GLU A CA 1
ATOM 1326 C C . GLU A 1 177 ? -18.327 -0.471 19.484 1.00 89.44 177 GLU A C 1
ATOM 1328 O O . GLU A 1 177 ? -17.509 -1.388 19.569 1.00 89.44 177 GLU A O 1
ATOM 1333 N N . HIS A 1 178 ? -19.564 -0.685 19.018 1.00 89.50 178 HIS A N 1
ATOM 1334 C CA . HIS A 1 178 ? -20.064 -1.999 18.592 1.00 89.50 178 HIS A CA 1
ATOM 1335 C C . HIS A 1 178 ? -19.674 -2.364 17.151 1.00 89.50 178 HIS A C 1
ATOM 1337 O O . HIS A 1 178 ? -19.590 -3.546 16.812 1.00 89.50 178 HIS A O 1
ATOM 1343 N N . GLU A 1 179 ? -19.391 -1.364 16.317 1.00 92.00 179 GLU A N 1
ATOM 1344 C CA . GLU A 1 179 ? -18.922 -1.530 14.941 1.00 92.00 179 GLU A CA 1
ATOM 1345 C C . GLU A 1 179 ? -17.717 -0.606 14.666 1.00 92.00 179 GLU A C 1
ATOM 1347 O O . GLU A 1 179 ? -17.846 0.409 13.971 1.00 92.00 179 GLU A O 1
ATOM 1352 N N . PRO A 1 180 ? -16.541 -0.920 15.245 1.00 94.88 180 PRO A N 1
ATOM 1353 C CA . PRO A 1 180 ? -15.358 -0.082 15.114 1.00 94.88 180 PRO A CA 1
ATOM 1354 C C . PRO A 1 180 ? -14.695 -0.256 13.745 1.00 94.88 180 PRO A C 1
ATOM 1356 O O . PRO A 1 180 ? -14.875 -1.272 13.062 1.00 94.88 180 PRO A O 1
ATOM 1359 N N . LEU A 1 181 ? -13.867 0.716 13.359 1.00 96.06 181 LEU A N 1
ATOM 1360 C CA . LEU A 1 181 ? -12.954 0.561 12.230 1.00 96.06 181 LEU A CA 1
ATOM 1361 C C . LEU A 1 181 ? -11.794 -0.348 12.639 1.00 96.06 181 LEU A C 1
ATOM 1363 O O . LEU A 1 181 ? -11.046 -0.024 13.562 1.00 96.06 181 LEU A O 1
ATOM 1367 N N . PHE A 1 182 ? -11.605 -1.460 11.933 1.00 95.69 182 PHE A N 1
ATOM 1368 C CA . PHE A 1 182 ? -10.466 -2.332 12.187 1.00 95.69 182 PHE A CA 1
ATOM 1369 C C . PHE A 1 182 ? -9.194 -1.742 11.585 1.00 95.69 182 PHE A C 1
ATOM 1371 O O . PHE A 1 182 ? -9.189 -1.307 10.436 1.00 95.69 182 PHE A O 1
ATOM 1378 N N . ILE A 1 183 ? -8.108 -1.765 12.351 1.00 95.56 183 ILE A N 1
ATOM 1379 C CA . ILE A 1 183 ? -6.796 -1.289 11.913 1.00 95.56 183 ILE A CA 1
ATOM 1380 C C . ILE A 1 183 ? -5.775 -2.410 12.075 1.00 95.56 183 ILE A C 1
ATOM 1382 O O . ILE A 1 183 ? -5.732 -3.096 13.103 1.00 95.56 183 ILE A O 1
ATOM 1386 N N . GLY A 1 184 ? -4.926 -2.574 11.067 1.00 95.56 184 GLY A N 1
ATOM 1387 C CA . GLY A 1 184 ? -3.756 -3.442 11.123 1.00 95.56 184 GLY A CA 1
ATOM 1388 C C . GLY A 1 184 ? -2.560 -2.817 10.415 1.00 95.56 184 GLY A C 1
ATOM 1389 O O . GLY A 1 184 ? -2.700 -1.837 9.692 1.00 95.56 184 GLY A O 1
ATOM 1390 N N . SER A 1 185 ? -1.379 -3.396 10.620 1.00 96.31 185 SER A N 1
ATOM 1391 C CA . SER A 1 185 ? -0.174 -3.056 9.857 1.00 96.31 185 SER A CA 1
ATOM 1392 C C . SER A 1 185 ? 0.635 -4.321 9.615 1.00 96.31 185 SER A C 1
ATOM 1394 O O . SER A 1 185 ? 0.980 -5.044 10.547 1.00 96.31 185 SER A O 1
ATOM 1396 N N . ILE A 1 186 ? 0.936 -4.611 8.353 1.00 96.25 186 ILE A N 1
ATOM 1397 C CA . ILE A 1 186 ? 1.773 -5.730 7.921 1.00 96.25 186 ILE A CA 1
ATOM 1398 C C . ILE A 1 186 ? 3.187 -5.612 8.493 1.00 96.25 186 ILE A C 1
ATOM 1400 O O . ILE A 1 186 ? 3.863 -6.625 8.668 1.00 96.25 186 ILE A O 1
ATOM 1404 N N . LYS A 1 187 ? 3.622 -4.396 8.853 1.00 96.19 187 LYS A N 1
ATOM 1405 C CA . LYS A 1 187 ? 4.952 -4.156 9.425 1.00 96.19 187 LYS A CA 1
ATOM 1406 C C . LYS A 1 187 ? 5.151 -4.866 10.758 1.00 96.19 187 LYS A C 1
ATOM 1408 O O . LYS A 1 187 ? 6.277 -5.241 11.063 1.00 96.19 187 LYS A O 1
ATOM 1413 N N . ALA A 1 188 ? 4.072 -5.134 11.497 1.00 94.00 188 ALA A N 1
ATOM 1414 C CA . ALA A 1 188 ? 4.135 -5.961 12.699 1.00 94.00 188 ALA A CA 1
ATOM 1415 C C . ALA A 1 188 ? 4.599 -7.401 12.402 1.00 94.00 188 ALA A C 1
ATOM 1417 O O . ALA A 1 188 ? 5.143 -8.061 13.279 1.00 94.00 188 ALA A O 1
ATOM 1418 N N . ASN A 1 189 ? 4.394 -7.898 11.179 1.00 94.50 189 ASN A N 1
ATOM 1419 C CA . ASN A 1 189 ? 4.686 -9.278 10.789 1.00 94.50 189 ASN A CA 1
ATOM 1420 C C . ASN A 1 189 ? 5.990 -9.417 9.993 1.00 94.50 189 ASN A C 1
ATOM 1422 O O . ASN A 1 189 ? 6.671 -10.428 10.132 1.00 94.50 189 ASN A O 1
ATOM 1426 N N . VAL A 1 190 ? 6.315 -8.443 9.137 1.00 96.06 190 VAL A N 1
ATOM 1427 C CA . VAL A 1 190 ? 7.440 -8.545 8.180 1.00 96.06 190 VAL A CA 1
ATOM 1428 C C . VAL A 1 190 ? 8.426 -7.377 8.257 1.00 96.06 190 VAL A C 1
ATOM 1430 O O . VAL A 1 190 ? 9.345 -7.292 7.448 1.00 96.06 190 VAL A O 1
ATOM 1433 N N . GLY A 1 191 ? 8.247 -6.471 9.220 1.00 95.69 191 GLY A N 1
ATOM 1434 C CA . GLY A 1 191 ? 9.060 -5.267 9.353 1.00 95.69 191 GLY A CA 1
ATOM 1435 C C . GLY A 1 191 ? 8.709 -4.172 8.343 1.00 95.69 191 GLY A C 1
ATOM 1436 O O . GLY A 1 191 ? 7.779 -4.279 7.537 1.00 95.69 191 GLY A O 1
ATOM 1437 N N . HIS A 1 192 ? 9.450 -3.067 8.411 1.00 95.44 192 HIS A N 1
ATOM 1438 C CA . HIS A 1 192 ? 9.258 -1.943 7.504 1.00 95.44 192 HIS A CA 1
ATOM 1439 C C . HIS A 1 192 ? 9.986 -2.196 6.179 1.00 95.44 192 HIS A C 1
ATOM 1441 O O . HIS A 1 192 ? 11.175 -1.941 6.056 1.00 95.44 192 HIS A O 1
ATOM 1447 N N . LEU A 1 193 ? 9.247 -2.614 5.150 1.00 94.06 193 LEU A N 1
ATOM 1448 C CA . LEU A 1 193 ? 9.783 -2.920 3.813 1.00 94.06 193 LEU A CA 1
ATOM 1449 C C . LEU A 1 193 ? 10.082 -1.676 2.960 1.00 94.06 193 LEU A C 1
ATOM 1451 O O . LEU A 1 193 ? 9.996 -1.731 1.735 1.00 94.06 193 LEU A O 1
ATOM 1455 N N . GLU A 1 194 ? 10.341 -0.534 3.600 1.00 91.94 194 GLU A N 1
ATOM 1456 C CA . GLU A 1 194 ? 10.678 0.722 2.923 1.00 91.94 194 GLU A CA 1
ATOM 1457 C C . GLU A 1 194 ? 9.759 1.037 1.723 1.00 91.94 194 GLU A C 1
ATOM 1459 O O . GLU A 1 194 ? 8.534 1.060 1.893 1.00 91.94 194 GLU A O 1
ATOM 1464 N N . GLY A 1 195 ? 10.321 1.226 0.521 1.00 91.31 195 GLY A N 1
ATOM 1465 C CA . GLY A 1 195 ? 9.594 1.511 -0.716 1.00 91.31 195 GLY A CA 1
ATOM 1466 C C . GLY A 1 195 ? 8.553 0.452 -1.091 1.00 91.31 195 GLY A C 1
ATOM 1467 O O . GLY A 1 195 ? 7.542 0.805 -1.697 1.00 91.31 195 GLY A O 1
ATOM 1468 N N . ALA A 1 196 ? 8.712 -0.802 -0.654 1.00 95.00 196 ALA A N 1
ATOM 1469 C CA . ALA A 1 196 ? 7.767 -1.900 -0.885 1.00 95.00 196 ALA A CA 1
ATOM 1470 C C . ALA A 1 196 ? 6.672 -2.027 0.197 1.00 95.00 196 ALA A C 1
ATOM 1472 O O . ALA A 1 196 ? 5.773 -2.860 0.077 1.00 95.00 196 ALA A O 1
ATOM 1473 N N . SER A 1 197 ? 6.692 -1.191 1.243 1.00 95.38 197 SER A N 1
ATOM 1474 C CA . SER A 1 197 ? 5.719 -1.271 2.349 1.00 95.38 197 SER A CA 1
ATOM 1475 C C . SER A 1 197 ? 4.273 -1.101 1.890 1.00 95.38 197 SER A C 1
ATOM 1477 O O . SER A 1 197 ? 3.371 -1.749 2.415 1.00 95.38 197 SER A O 1
ATOM 1479 N N . GLY A 1 198 ? 4.061 -0.216 0.919 1.00 96.25 198 GLY A N 1
ATOM 1480 C CA . GLY A 1 198 ? 2.758 0.079 0.346 1.00 96.25 198 GLY A CA 1
ATOM 1481 C C . GLY A 1 198 ? 2.127 -1.118 -0.352 1.00 96.25 198 GLY A C 1
ATOM 1482 O O . GLY A 1 198 ? 1.038 -1.553 0.017 1.00 96.25 198 GLY A O 1
ATOM 1483 N N . ILE A 1 199 ? 2.835 -1.679 -1.335 1.00 97.38 199 ILE A N 1
ATOM 1484 C CA . ILE A 1 199 ? 2.337 -2.825 -2.104 1.00 97.38 199 ILE A CA 1
ATOM 1485 C C . ILE A 1 199 ? 2.144 -4.068 -1.226 1.00 97.38 199 ILE A C 1
ATOM 1487 O O . ILE A 1 199 ? 1.166 -4.789 -1.407 1.00 97.38 199 ILE A O 1
ATOM 1491 N N . ALA A 1 200 ? 2.989 -4.280 -0.211 1.00 97.88 200 ALA A N 1
ATOM 1492 C CA . ALA A 1 200 ? 2.787 -5.349 0.767 1.00 97.88 200 ALA A CA 1
ATOM 1493 C C . ALA A 1 200 ? 1.465 -5.179 1.545 1.00 97.88 200 ALA A C 1
ATOM 1495 O O . ALA A 1 200 ? 0.721 -6.145 1.732 1.00 97.88 200 ALA A O 1
ATOM 1496 N N . GLY A 1 201 ? 1.132 -3.945 1.938 1.00 98.12 201 GLY A N 1
ATOM 1497 C CA . GLY A 1 201 ? -0.150 -3.617 2.565 1.00 98.12 201 GLY A CA 1
ATOM 1498 C C . GLY A 1 201 ? -1.356 -3.820 1.637 1.00 98.12 201 GLY A C 1
ATOM 1499 O O . GLY A 1 201 ? -2.393 -4.333 2.067 1.00 98.12 201 GLY A O 1
ATOM 1500 N N . VAL A 1 202 ? -1.215 -3.495 0.346 1.00 98.12 202 VAL A N 1
ATOM 1501 C CA . VAL A 1 202 ? -2.244 -3.762 -0.677 1.00 98.12 202 VAL A CA 1
ATOM 1502 C C . VAL A 1 202 ? -2.478 -5.265 -0.833 1.00 98.12 202 VAL A C 1
ATOM 1504 O O . VAL A 1 202 ? -3.623 -5.705 -0.762 1.00 98.12 202 VAL A O 1
ATOM 1507 N N . ILE A 1 203 ? -1.412 -6.063 -0.961 1.00 97.81 203 ILE A N 1
ATOM 1508 C CA . ILE A 1 203 ? -1.500 -7.530 -1.057 1.00 97.81 203 ILE A CA 1
ATOM 1509 C C . ILE A 1 203 ? -2.224 -8.104 0.165 1.00 97.81 203 ILE A C 1
ATOM 1511 O O . ILE A 1 203 ? -3.157 -8.893 0.017 1.00 97.81 203 ILE A O 1
ATOM 1515 N N . LYS A 1 204 ? -1.859 -7.671 1.379 1.00 97.38 204 LYS A N 1
ATOM 1516 C CA . LYS A 1 204 ? -2.554 -8.087 2.607 1.00 97.38 204 LYS A CA 1
ATOM 1517 C C . LYS A 1 204 ? -4.034 -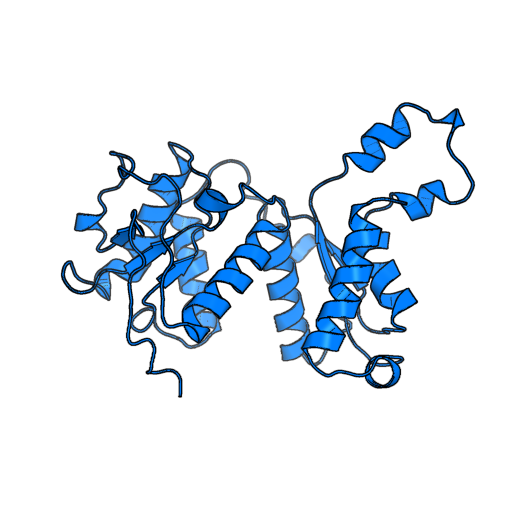7.712 2.581 1.00 97.38 204 LYS A C 1
ATOM 1519 O O . LYS A 1 204 ? -4.865 -8.535 2.950 1.00 97.38 204 LYS A O 1
ATOM 1524 N N . SER A 1 205 ? -4.367 -6.504 2.136 1.00 96.94 205 SER A N 1
ATOM 1525 C CA . SER A 1 205 ? -5.756 -6.039 2.052 1.00 96.94 205 SER A CA 1
ATOM 1526 C C . SER A 1 205 ? -6.583 -6.878 1.074 1.00 96.94 205 SER A C 1
ATOM 1528 O O . SER A 1 205 ? -7.698 -7.269 1.409 1.00 96.94 205 SER A O 1
ATOM 1530 N N . ILE A 1 206 ? -6.023 -7.237 -0.087 1.00 96.44 206 ILE A N 1
ATOM 1531 C CA . ILE A 1 206 ? -6.662 -8.152 -1.047 1.00 96.44 206 ILE A CA 1
ATOM 1532 C C . ILE A 1 206 ? -6.893 -9.524 -0.402 1.00 96.44 206 ILE A C 1
ATOM 1534 O O . ILE A 1 206 ? -8.010 -10.033 -0.432 1.00 96.44 206 ILE A O 1
ATOM 1538 N N . LEU A 1 207 ? -5.885 -10.089 0.269 1.00 95.88 207 LEU A N 1
ATOM 1539 C CA . LEU A 1 207 ? -6.021 -11.378 0.957 1.00 95.88 207 LEU A CA 1
ATOM 1540 C C . LEU A 1 207 ? -7.072 -11.342 2.081 1.00 95.88 207 LEU A C 1
ATOM 1542 O O . LEU A 1 207 ? -7.784 -12.324 2.285 1.00 95.88 207 LEU A O 1
ATOM 1546 N N . ILE A 1 208 ? -7.215 -10.222 2.796 1.00 94.81 208 ILE A N 1
ATOM 1547 C CA . ILE A 1 208 ? -8.283 -10.039 3.794 1.00 94.81 208 ILE A CA 1
ATOM 1548 C C . ILE A 1 208 ? -9.659 -10.132 3.129 1.00 94.81 208 ILE A C 1
ATOM 1550 O O . ILE A 1 208 ? -10.534 -10.830 3.650 1.00 94.81 208 ILE A O 1
ATOM 1554 N N . LEU A 1 209 ? -9.846 -9.466 1.984 1.00 93.12 209 LEU A N 1
ATOM 1555 C CA . LEU A 1 209 ? -11.095 -9.511 1.221 1.00 93.12 209 LEU A CA 1
ATOM 1556 C C . LEU A 1 209 ? -11.382 -10.926 0.705 1.00 93.12 209 LEU A C 1
ATOM 1558 O O . LEU A 1 209 ? -12.486 -11.432 0.899 1.00 93.12 209 LEU A O 1
ATOM 1562 N N . GLU A 1 210 ? -10.384 -11.594 0.126 1.00 93.94 210 GLU A N 1
ATOM 1563 C CA . GLU A 1 210 ? -10.525 -12.956 -0.401 1.00 93.94 210 GLU A CA 1
ATOM 1564 C C . GLU A 1 210 ? -10.860 -13.986 0.680 1.00 93.94 210 GLU A C 1
ATOM 1566 O O . GLU A 1 210 ? -11.619 -14.928 0.440 1.00 93.94 210 GLU A O 1
ATOM 1571 N N . LYS A 1 211 ? -10.262 -13.852 1.869 1.00 93.19 211 LYS A N 1
ATOM 1572 C CA . LYS A 1 211 ? -10.409 -14.839 2.947 1.00 93.19 211 LYS A CA 1
ATOM 1573 C C . LYS A 1 211 ? -11.511 -14.489 3.945 1.00 93.19 211 LYS A C 1
ATOM 1575 O O . LYS A 1 211 ? -11.900 -15.362 4.720 1.00 93.19 211 LYS A O 1
ATOM 1580 N N . GLY A 1 212 ? -12.009 -13.251 3.962 1.00 90.44 212 GLY A N 1
ATOM 1581 C CA . GLY A 1 212 ? -12.974 -12.784 4.966 1.00 90.44 212 GLY A CA 1
ATOM 1582 C C . GLY A 1 212 ? -12.401 -12.756 6.391 1.00 90.44 212 GLY A C 1
ATOM 1583 O O . GLY A 1 212 ? -13.137 -12.914 7.369 1.00 90.44 212 GLY A O 1
ATOM 1584 N N . ILE A 1 213 ? -11.076 -12.641 6.521 1.00 91.88 213 ILE A N 1
ATOM 1585 C CA . ILE A 1 213 ? -10.353 -12.740 7.795 1.00 91.88 213 ILE A CA 1
ATOM 1586 C C . ILE A 1 213 ? -9.384 -11.571 7.901 1.00 91.88 213 ILE A C 1
ATOM 1588 O O . ILE A 1 213 ? -8.504 -11.426 7.059 1.00 91.88 213 ILE A O 1
ATOM 1592 N N . ILE A 1 214 ? -9.496 -10.795 8.977 1.00 93.69 214 ILE A N 1
ATOM 1593 C CA . ILE A 1 214 ? -8.503 -9.786 9.346 1.00 93.69 214 ILE A CA 1
ATOM 1594 C C . ILE A 1 214 ? -7.455 -10.473 10.239 1.00 93.69 214 ILE A C 1
ATOM 1596 O O . ILE A 1 214 ? -7.802 -10.910 11.344 1.00 93.69 214 ILE A O 1
ATOM 1600 N N . PRO A 1 215 ? -6.196 -10.628 9.787 1.00 93.19 215 PRO A N 1
ATOM 1601 C CA . PRO A 1 215 ? -5.151 -11.257 10.581 1.00 93.19 215 PRO A CA 1
ATOM 1602 C C . PRO A 1 215 ? -4.716 -10.352 11.748 1.00 93.19 215 PRO A C 1
ATOM 1604 O O . PRO A 1 215 ? -4.842 -9.128 11.665 1.00 93.19 215 PRO A O 1
ATOM 1607 N N . PRO A 1 216 ? -4.181 -10.940 12.830 1.00 91.88 216 PRO A N 1
ATOM 1608 C CA . PRO A 1 216 ? -3.674 -10.183 13.968 1.00 91.88 216 PRO A CA 1
ATOM 1609 C C . PRO A 1 216 ? -2.376 -9.433 13.622 1.00 91.88 216 PRO A C 1
ATOM 1611 O O . PRO A 1 216 ? -1.582 -9.906 12.802 1.00 91.88 216 PRO A O 1
ATOM 1614 N N . ASN A 1 217 ? -2.103 -8.324 14.316 1.00 92.06 217 ASN A N 1
ATOM 1615 C CA . ASN A 1 217 ? -0.752 -7.764 14.371 1.00 92.06 217 ASN A CA 1
ATOM 1616 C C . ASN A 1 217 ? 0.111 -8.679 15.260 1.00 92.06 217 ASN A C 1
ATOM 1618 O O . ASN A 1 217 ? -0.247 -8.945 16.412 1.00 92.06 217 ASN A O 1
ATOM 1622 N N . ALA A 1 218 ? 1.222 -9.201 14.732 1.00 89.94 218 ALA A N 1
ATOM 1623 C CA . ALA A 1 218 ? 2.063 -10.141 15.475 1.00 89.94 218 ALA A CA 1
ATOM 1624 C C . ALA A 1 218 ? 2.669 -9.492 16.730 1.00 89.94 218 ALA A C 1
ATOM 1626 O O . ALA A 1 218 ? 3.130 -8.355 16.689 1.00 89.94 218 ALA A O 1
ATOM 1627 N N . GLY A 1 219 ? 2.640 -10.219 17.853 1.00 84.81 219 GLY A N 1
ATOM 1628 C CA . GLY A 1 219 ? 3.186 -9.754 19.134 1.00 84.81 219 GLY A CA 1
ATOM 1629 C C . GLY A 1 219 ? 2.477 -8.534 19.736 1.00 84.81 219 GLY A C 1
ATOM 1630 O O . GLY A 1 219 ? 3.009 -7.917 20.655 1.00 84.81 219 GLY A O 1
ATOM 1631 N N . PHE A 1 220 ? 1.301 -8.149 19.228 1.00 88.62 220 PHE A N 1
ATOM 1632 C CA . PHE A 1 220 ? 0.614 -6.941 19.674 1.00 88.62 220 PHE A CA 1
ATOM 1633 C C . PHE A 1 220 ? -0.268 -7.203 20.900 1.00 88.62 220 PHE A C 1
ATOM 1635 O O . PHE A 1 220 ? -1.368 -7.754 20.798 1.00 88.62 220 PHE A O 1
ATOM 1642 N N . GLU A 1 221 ? 0.207 -6.767 22.067 1.00 85.88 221 GLU A N 1
ATOM 1643 C CA . GLU A 1 221 ? -0.489 -6.959 23.345 1.00 85.88 221 GLU A CA 1
ATOM 1644 C C . GLU A 1 221 ? -1.287 -5.727 23.781 1.00 85.88 221 GLU A C 1
ATOM 1646 O O . GLU A 1 221 ? -2.452 -5.834 24.174 1.00 85.88 221 GLU A O 1
ATOM 1651 N N . ARG A 1 222 ? -0.671 -4.542 23.701 1.00 88.44 222 ARG A N 1
ATOM 1652 C CA . ARG A 1 222 ? -1.226 -3.302 24.246 1.00 88.44 222 ARG A CA 1
ATOM 1653 C C . ARG A 1 222 ? -1.115 -2.160 23.245 1.00 88.44 222 ARG A C 1
ATOM 1655 O O . ARG A 1 222 ? -0.063 -1.928 22.662 1.00 88.44 222 ARG A O 1
ATOM 1662 N N . VAL A 1 223 ? -2.209 -1.414 23.107 1.00 90.75 223 VAL A N 1
ATOM 1663 C CA . VAL A 1 223 ? -2.248 -0.170 22.332 1.00 90.75 223 VAL A CA 1
ATOM 1664 C C . VAL A 1 223 ? -1.408 0.904 23.026 1.00 90.75 223 VAL A C 1
ATOM 1666 O O . VAL A 1 223 ? -1.392 0.991 24.256 1.00 90.75 223 VAL A O 1
ATOM 1669 N N . ASN A 1 224 ? -0.711 1.720 22.232 1.00 91.44 224 ASN A N 1
ATOM 1670 C CA . ASN A 1 224 ? 0.015 2.890 22.719 1.00 91.44 224 ASN A CA 1
ATOM 1671 C C . ASN A 1 224 ? -0.920 3.751 23.603 1.00 91.44 224 ASN A C 1
ATOM 1673 O O . ASN A 1 224 ? -2.007 4.102 23.147 1.00 91.44 224 ASN A O 1
ATOM 1677 N N . PRO A 1 225 ? -0.536 4.099 24.848 1.00 94.00 225 PRO A N 1
ATOM 1678 C CA . PRO A 1 225 ? -1.403 4.833 25.775 1.00 94.00 225 PRO A CA 1
ATOM 1679 C C . PRO A 1 225 ? -1.819 6.225 25.278 1.00 94.00 225 PRO A C 1
ATOM 1681 O O . PRO A 1 225 ? -2.786 6.778 25.790 1.00 94.00 225 PRO A O 1
ATOM 1684 N N . ASN A 1 226 ? -1.126 6.775 24.278 1.00 95.00 226 ASN A N 1
ATOM 1685 C CA . ASN A 1 226 ? -1.478 8.042 23.638 1.00 95.00 226 ASN A CA 1
ATOM 1686 C C . ASN A 1 226 ? -2.567 7.897 22.553 1.00 95.00 226 ASN A C 1
ATOM 1688 O O . ASN A 1 226 ? -2.901 8.878 21.895 1.00 95.00 226 ASN A O 1
ATOM 1692 N N . ILE A 1 227 ? -3.104 6.690 22.336 1.00 95.50 227 ILE A N 1
ATOM 1693 C CA . ILE A 1 227 ? -4.188 6.415 21.387 1.00 95.50 227 ILE A CA 1
ATOM 1694 C C . ILE A 1 227 ? -5.460 6.078 22.167 1.00 95.50 227 ILE A C 1
ATOM 1696 O O . ILE A 1 227 ? -5.561 5.016 22.784 1.00 95.50 227 ILE A O 1
ATOM 1700 N N . ASP A 1 228 ? -6.463 6.950 22.079 1.00 94.81 228 ASP A N 1
ATOM 1701 C CA . ASP A 1 228 ? -7.807 6.690 22.602 1.00 94.81 228 ASP A CA 1
ATOM 1702 C C . ASP A 1 228 ? -8.616 5.823 21.620 1.00 94.81 228 ASP A C 1
ATOM 1704 O O . ASP A 1 228 ? -9.488 6.300 20.898 1.00 94.81 228 ASP A O 1
ATOM 1708 N N . GLU A 1 229 ? -8.294 4.526 21.553 1.00 93.19 229 GLU A N 1
ATOM 1709 C CA . GLU A 1 229 ? -8.926 3.564 20.631 1.00 93.19 229 GLU A CA 1
ATOM 1710 C C . GLU A 1 229 ? -10.463 3.596 20.727 1.00 93.19 229 GLU A C 1
ATOM 1712 O O . GLU A 1 229 ? -11.147 3.618 19.701 1.00 93.19 229 GLU A O 1
ATOM 1717 N N . LYS A 1 230 ? -11.001 3.671 21.953 1.00 93.56 230 LYS A N 1
ATOM 1718 C CA . LYS A 1 230 ? -12.447 3.727 22.195 1.00 93.56 230 LYS A CA 1
ATOM 1719 C C . LYS A 1 230 ? -13.046 5.050 21.740 1.00 93.56 230 LYS A C 1
ATOM 1721 O O . LYS A 1 230 ? -14.008 5.045 20.979 1.00 93.56 230 LYS A O 1
ATOM 1726 N N . GLY A 1 231 ? -12.471 6.177 22.160 1.00 95.44 231 GLY A N 1
ATOM 1727 C CA . GLY A 1 231 ? -12.965 7.495 21.772 1.00 95.44 231 GLY A CA 1
ATOM 1728 C C . GLY A 1 231 ? -12.837 7.782 20.277 1.00 95.44 231 GLY A C 1
ATOM 1729 O O . GLY A 1 231 ? -13.547 8.653 19.772 1.00 95.44 231 GLY A O 1
ATOM 1730 N N . LEU A 1 232 ? -11.988 7.049 19.554 1.00 96.38 232 LEU A N 1
ATOM 1731 C CA . LEU A 1 232 ? -11.822 7.145 18.101 1.00 96.38 232 LEU A CA 1
ATOM 1732 C C . LEU A 1 232 ? -12.646 6.102 17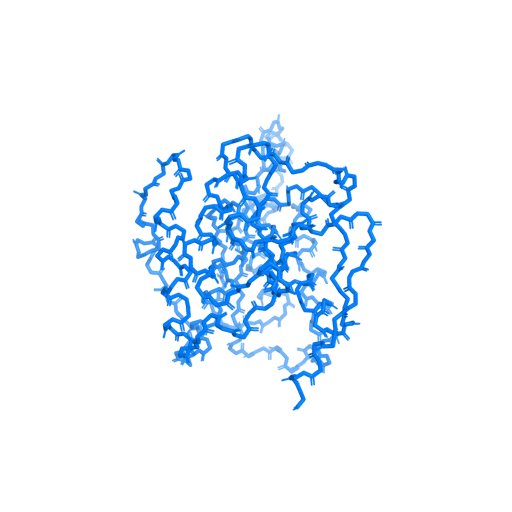.315 1.00 96.38 232 LEU A C 1
ATOM 1734 O O . LEU A 1 232 ? -12.614 6.128 16.086 1.00 96.38 232 LEU A O 1
ATOM 1738 N N . ASN A 1 233 ? -13.401 5.216 17.983 1.00 96.81 233 ASN A N 1
ATOM 1739 C CA . ASN A 1 233 ? -14.119 4.085 17.371 1.00 96.81 233 ASN A CA 1
ATOM 1740 C C . ASN A 1 233 ? -13.211 3.185 16.505 1.00 96.81 233 ASN A C 1
ATOM 1742 O O . ASN A 1 233 ? -13.599 2.729 15.424 1.00 96.81 233 ASN A O 1
ATOM 1746 N N . LEU A 1 234 ? -11.987 2.936 16.974 1.00 96.12 234 LEU A N 1
ATOM 1747 C CA . LEU A 1 234 ? -10.990 2.107 16.299 1.00 96.12 234 LEU A CA 1
ATOM 1748 C C . LEU A 1 234 ? -10.875 0.740 16.983 1.00 96.12 234 LEU A C 1
ATOM 1750 O O . LEU A 1 234 ? -11.226 0.581 18.149 1.00 96.12 234 LEU A O 1
ATOM 1754 N N . LYS A 1 235 ? -10.376 -0.266 16.263 1.00 94.19 235 LYS A N 1
ATOM 1755 C CA . LYS A 1 235 ? -10.010 -1.563 16.839 1.00 94.19 235 LYS A CA 1
ATOM 1756 C C . LYS A 1 235 ? -8.753 -2.121 16.186 1.00 94.19 235 LYS A C 1
ATOM 1758 O O . LYS A 1 235 ? -8.783 -2.541 15.031 1.00 94.19 235 LYS A O 1
ATOM 1763 N N . VAL A 1 236 ? -7.653 -2.183 16.931 1.00 91.12 236 VAL A N 1
ATOM 1764 C CA . VAL A 1 236 ? -6.404 -2.786 16.444 1.00 91.12 236 VAL A CA 1
ATOM 1765 C C . VAL A 1 2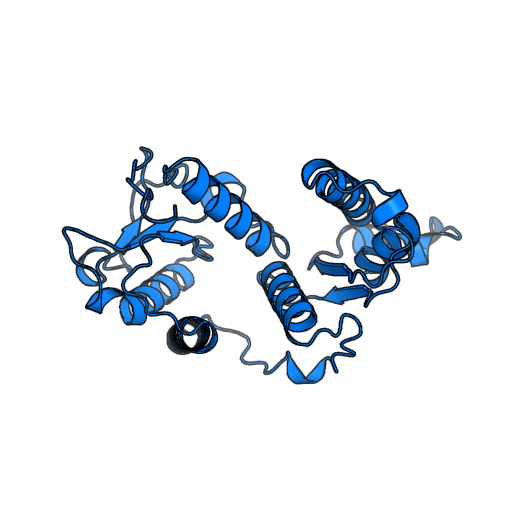36 ? -6.482 -4.311 16.553 1.00 91.12 236 VAL A C 1
ATOM 1767 O O . VAL A 1 236 ? -6.860 -4.850 17.603 1.00 91.12 236 VAL A O 1
ATOM 1770 N N . GLY A 1 237 ? -6.135 -5.010 15.467 1.00 80.19 237 GLY A N 1
ATOM 1771 C CA . GLY A 1 237 ? -6.101 -6.474 15.411 1.00 80.19 237 GLY A CA 1
ATOM 1772 C C . GLY A 1 237 ? -5.105 -7.066 16.414 1.00 80.19 237 GLY A C 1
ATOM 1773 O O . GLY A 1 237 ? -3.898 -6.891 16.272 1.00 80.19 237 GLY A O 1
ATOM 1774 N N . ARG A 1 238 ? -5.613 -7.779 17.424 1.00 84.25 238 ARG A N 1
ATOM 1775 C CA . ARG A 1 238 ? -4.836 -8.464 18.482 1.00 84.25 238 ARG A CA 1
ATOM 1776 C C . ARG A 1 238 ? -4.734 -9.960 18.193 1.00 84.25 238 ARG A C 1
ATOM 1778 O O . ARG A 1 238 ? -5.389 -10.406 17.269 1.00 84.25 238 ARG A O 1
ATOM 1785 N N . ASN A 1 239 ? -3.999 -10.710 19.026 1.00 67.12 239 ASN A N 1
ATOM 1786 C CA . ASN A 1 239 ? -3.672 -12.160 19.054 1.00 67.12 239 ASN A CA 1
ATOM 1787 C C . ASN A 1 239 ? -4.626 -13.222 18.441 1.00 67.12 239 ASN A C 1
ATOM 1789 O O . ASN A 1 239 ? -4.257 -14.396 18.403 1.00 67.12 239 ASN A O 1
ATOM 1793 N N . ARG A 1 240 ? -5.835 -12.893 17.976 1.00 75.94 240 ARG A N 1
ATOM 1794 C CA . ARG A 1 240 ? -6.728 -13.798 17.246 1.00 75.94 240 ARG A CA 1
ATOM 1795 C C . ARG A 1 240 ? -7.230 -13.144 15.953 1.00 75.94 240 ARG A C 1
ATOM 1797 O O . ARG A 1 240 ? -7.608 -11.977 15.988 1.00 75.94 240 ARG A O 1
ATOM 1804 N N . PRO A 1 241 ? -7.290 -13.890 14.835 1.00 78.81 241 PRO A N 1
ATOM 1805 C CA . PRO A 1 241 ? -7.902 -13.393 13.612 1.00 78.81 241 PRO A CA 1
ATOM 1806 C C . PRO A 1 241 ? -9.381 -13.048 13.821 1.00 78.81 241 PRO A C 1
ATOM 1808 O O . PRO A 1 241 ? -10.114 -13.791 14.478 1.00 78.81 241 PRO A O 1
ATOM 1811 N N . GLU A 1 242 ? -9.830 -11.957 13.213 1.00 80.62 242 GLU A N 1
ATOM 1812 C CA . GLU A 1 242 ? -11.225 -11.519 13.249 1.00 80.62 242 GLU A CA 1
ATOM 1813 C C . GLU A 1 242 ? -11.914 -11.966 11.954 1.00 80.62 242 GLU A C 1
ATOM 1815 O O . GLU A 1 242 ? -11.584 -11.492 10.864 1.00 80.62 242 GLU A O 1
ATOM 1820 N N . ARG A 1 243 ? -12.868 -12.900 12.060 1.00 77.69 243 ARG A N 1
ATOM 1821 C CA . ARG A 1 243 ? -13.726 -13.277 10.928 1.00 77.69 243 ARG A CA 1
ATOM 1822 C C . ARG A 1 243 ? -14.788 -12.209 10.740 1.00 77.69 243 ARG A C 1
ATOM 1824 O O . ARG A 1 243 ? -15.517 -11.880 11.676 1.00 77.69 243 ARG A O 1
ATOM 1831 N N . LYS A 1 244 ? -14.896 -11.696 9.522 1.00 69.06 244 LYS A N 1
ATOM 1832 C CA . LYS A 1 244 ? -15.949 -10.761 9.146 1.00 69.06 244 LYS A CA 1
ATOM 1833 C C . LYS A 1 244 ? -16.658 -11.303 7.923 1.00 69.06 244 LYS A C 1
ATOM 1835 O O . LYS A 1 244 ? -16.014 -11.754 6.979 1.00 69.06 244 LYS A O 1
ATOM 1840 N N . ASP A 1 245 ? -17.986 -11.241 7.935 1.00 62.16 245 ASP A N 1
ATOM 1841 C CA . ASP A 1 245 ? -18.771 -11.405 6.718 1.00 62.16 245 ASP A CA 1
ATOM 1842 C C . ASP A 1 245 ? -18.519 -10.178 5.828 1.00 62.16 245 ASP A C 1
ATOM 1844 O O . ASP A 1 245 ? -19.330 -9.264 5.730 1.00 62.16 245 ASP A O 1
ATOM 1848 N N . LEU A 1 246 ? -17.367 -10.160 5.151 1.00 59.91 246 LEU A N 1
ATOM 1849 C CA . LEU A 1 246 ? -17.035 -9.204 4.088 1.00 59.91 246 LEU A CA 1
ATOM 1850 C C . LEU A 1 246 ? -17.782 -9.547 2.781 1.00 59.91 246 LEU A C 1
ATOM 1852 O O . LEU A 1 246 ? -17.408 -9.102 1.703 1.00 59.91 246 LEU A O 1
ATOM 1856 N N . LYS A 1 247 ? -18.856 -10.348 2.876 1.00 46.62 247 LYS A N 1
ATOM 1857 C CA . LYS A 1 247 ? -19.633 -10.933 1.772 1.00 46.62 247 LYS A CA 1
ATOM 1858 C C . LYS A 1 247 ? -20.446 -9.919 0.958 1.00 46.62 247 LYS A C 1
ATOM 1860 O O . LYS A 1 247 ? -21.154 -10.331 0.049 1.00 46.62 247 LYS A O 1
ATOM 1865 N N . TYR A 1 248 ? -20.331 -8.624 1.238 1.00 45.19 248 TYR A N 1
ATOM 1866 C CA . TYR A 1 248 ? -21.028 -7.561 0.507 1.00 45.19 248 TYR A CA 1
ATOM 1867 C C . TYR A 1 248 ? -20.283 -7.080 -0.755 1.00 45.19 248 TYR A C 1
ATOM 1869 O O . TYR A 1 248 ? -20.582 -6.008 -1.265 1.00 45.19 248 TYR A O 1
ATOM 1877 N N . LEU A 1 249 ? -19.318 -7.854 -1.265 1.00 41.53 249 LEU A N 1
ATOM 1878 C CA . LEU A 1 249 ? -18.573 -7.564 -2.503 1.00 41.53 249 LEU A CA 1
ATOM 1879 C C . LEU A 1 249 ? -18.802 -8.624 -3.600 1.00 41.53 249 LEU A C 1
ATOM 1881 O O . LEU A 1 249 ? -17.896 -8.908 -4.381 1.00 41.53 249 LEU A O 1
ATOM 1885 N N . LYS A 1 250 ? -19.989 -9.239 -3.637 1.00 31.41 250 LYS A N 1
ATOM 1886 C CA . LYS A 1 250 ? -20.447 -10.059 -4.769 1.00 31.41 250 LYS A CA 1
ATOM 1887 C C . LYS A 1 250 ? -21.563 -9.358 -5.519 1.00 31.41 250 LYS A C 1
ATOM 1889 O O . LYS A 1 250 ? -22.444 -8.805 -4.827 1.00 31.41 250 LYS A O 1
#